Protein AF-A0A1I5IUY7-F1 (afdb_monomer)

Secondary structure (DSSP, 8-state):
-EEEEE---GGGGSTT-EEEETTEEEEEE-PPTTS---EEE---HHHHHHHTT-S--EE--STTTTTEEEEEETTEEEEEEGGGTTSTT---EEE---TT--EEEEEEEEEEE--GGGTPPPTT-SSPPHHHHHHHHHHHT-EEEE--HHHHHH-SS-EEEEEEES-HHHHHHHGGGTT--EEEEEETTEEEEEE-

pLDDT: mean 93.85, std 7.01, range [66.62, 98.69]

Radius of gyration: 21.54 Å; Cα contacts (8 Å, |Δi|>4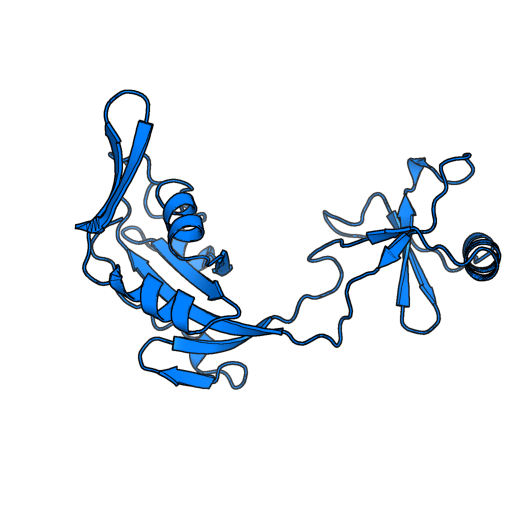): 376; chains: 1; bounding box: 48×35×59 Å

Foldseek 3Di:
DAQKAFDPDPCCPDPQWDCPDVQKIKGWDQDDPPNDFDWDFDPPPVVFVVVLPDPQFDQDDDPRGNQWTWDQDPNWIWIFGNVCNPHPRRTIITGPDDSPDTQMKMKGKMKRFDDVVQVWDAQLQLATDVWPVVVLCVVLVKDWPDQNSVVRNPDRGMGMTMIMDSDVVSVVVSCVLNNWDWGWDDDPPDIDIDTD

Nearest PDB structures (foldseek):
  4e4t-assembly1_B  TM=3.571E-01  e=6.472E+00  Burkholderia ambifaria MC40-6
  4e4t-assembly1_A  TM=3.503E-01  e=7.273E+00  Burkholderia ambifaria MC40-6
  5z5e-assembly1_B  TM=2.783E-01  e=3.830E+00  Nanoarchaeum equitans Kin4-M
  3nm3-assembly1_A  TM=3.179E-01  e=7.273E+00  Nakaseomyces glabratus

Sequence (196 aa):
MKNIRFYEAEKYNSDDYEKVEDMIYKTTDKKSYGESLSLKGCSDTELVSKLLKSEDWAQGSGEFLEDYMILTYDGKRYYREIENIGTDDDIVWEDQHDPEEQNIIYVTSIVFEPEPELEENKPSDAYVSQYPLEDILDKFFVYCNDMYEKENESDKNHSYVEFASEKIEEIRNLLSIIGKHVYNKLEGDYVYLKIE

Structure (mmCIF, N/CA/C/O backbone):
data_AF-A0A1I5IUY7-F1
#
_entry.id   AF-A0A1I5IUY7-F1
#
loop_
_atom_site.group_PDB
_atom_site.id
_atom_site.type_symbol
_atom_site.label_atom_id
_atom_site.label_alt_id
_atom_site.label_comp_id
_atom_site.label_asym_id
_atom_site.label_entity_id
_atom_site.label_seq_id
_atom_site.pdbx_PDB_ins_code
_atom_site.Cartn_x
_atom_site.Cartn_y
_atom_site.Cartn_z
_atom_site.occupancy
_atom_site.B_iso_or_equiv
_atom_site.auth_seq_id
_atom_site.auth_comp_id
_atom_site.auth_asym_id
_atom_site.auth_atom_id
_atom_site.pdbx_PDB_model_num
ATOM 1 N N . MET A 1 1 ? -7.741 8.743 15.893 1.00 95.94 1 MET A N 1
ATOM 2 C CA . MET A 1 1 ? -8.520 7.691 15.222 1.00 95.94 1 MET A CA 1
ATOM 3 C C . MET A 1 1 ? -9.356 7.007 16.279 1.00 95.94 1 MET A C 1
ATOM 5 O O . MET A 1 1 ? -8.824 6.257 17.099 1.00 95.94 1 MET A O 1
ATOM 9 N N . LYS A 1 2 ? -10.666 7.241 16.289 1.00 97.50 2 LYS A N 1
ATOM 10 C CA . LYS A 1 2 ? -11.580 6.619 17.260 1.00 97.50 2 LYS A CA 1
ATOM 11 C C . LYS A 1 2 ? -12.664 5.805 16.575 1.00 97.50 2 LYS A C 1
ATOM 13 O O . LYS A 1 2 ? -12.836 5.865 15.360 1.00 97.50 2 LYS A O 1
ATOM 18 N N . ASN A 1 3 ? -13.415 5.055 17.382 1.00 97.88 3 ASN A N 1
ATOM 19 C CA . ASN A 1 3 ? -14.513 4.211 16.913 1.00 97.88 3 ASN A CA 1
ATOM 20 C C . ASN A 1 3 ? -14.078 3.290 15.765 1.00 97.88 3 ASN A C 1
ATOM 22 O O . ASN A 1 3 ? -14.840 3.105 14.818 1.00 97.88 3 ASN A O 1
ATOM 26 N N . ILE A 1 4 ? -12.859 2.742 15.862 1.00 98.50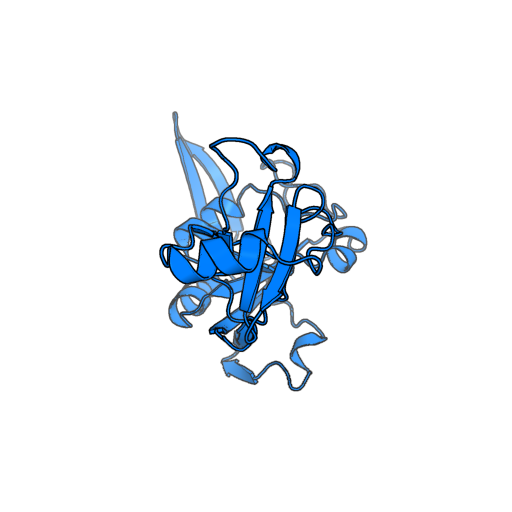 4 ILE A N 1
ATOM 27 C CA . ILE A 1 4 ? -12.245 1.904 14.832 1.00 98.50 4 ILE A CA 1
ATOM 28 C C . ILE A 1 4 ? -13.031 0.600 14.705 1.00 98.50 4 ILE A C 1
ATOM 30 O O . ILE A 1 4 ? -13.258 -0.103 15.696 1.00 98.50 4 ILE A O 1
ATOM 34 N N . ARG A 1 5 ? -13.444 0.267 13.484 1.00 98.44 5 ARG A N 1
ATOM 35 C CA . ARG A 1 5 ? -14.249 -0.920 13.167 1.00 98.44 5 ARG A CA 1
ATOM 36 C C . ARG A 1 5 ? -13.718 -1.561 11.901 1.00 98.44 5 ARG A C 1
ATOM 38 O O . ARG A 1 5 ? -13.079 -0.903 11.088 1.00 98.44 5 ARG A O 1
ATOM 45 N N . PHE A 1 6 ? -14.039 -2.832 11.721 1.00 98.19 6 PHE A N 1
ATOM 46 C CA . PHE A 1 6 ? -13.819 -3.494 10.447 1.00 98.19 6 PHE A CA 1
ATOM 47 C C . PHE A 1 6 ? -14.684 -2.859 9.351 1.00 98.19 6 PHE A C 1
ATOM 49 O O . PHE A 1 6 ? -15.862 -2.563 9.574 1.00 98.19 6 PHE A O 1
ATOM 56 N N . TYR A 1 7 ? -14.088 -2.671 8.179 1.00 98.25 7 TYR A N 1
ATOM 57 C CA . TYR A 1 7 ? -14.758 -2.255 6.959 1.00 98.25 7 TYR A CA 1
ATOM 58 C C . TYR A 1 7 ? -14.769 -3.427 5.975 1.00 98.25 7 TYR A C 1
ATOM 60 O O . TYR A 1 7 ? -13.731 -3.850 5.473 1.00 98.25 7 TYR A O 1
ATOM 68 N N . GLU A 1 8 ? -15.953 -3.972 5.706 1.00 97.06 8 GLU A N 1
ATOM 69 C CA . GLU A 1 8 ? -16.123 -5.026 4.706 1.00 97.06 8 GLU A CA 1
ATOM 70 C C . GLU A 1 8 ? -16.241 -4.392 3.316 1.00 97.06 8 GLU A C 1
ATOM 72 O O . GLU A 1 8 ? -17.337 -4.063 2.862 1.00 97.06 8 GLU A O 1
ATOM 77 N N . ALA A 1 9 ? -15.098 -4.161 2.669 1.00 97.19 9 ALA A N 1
ATOM 78 C CA . ALA A 1 9 ? -15.050 -3.565 1.340 1.00 97.19 9 ALA A CA 1
ATOM 79 C C . ALA A 1 9 ? -15.709 -4.477 0.292 1.00 97.19 9 ALA A C 1
ATOM 81 O O . ALA A 1 9 ? -15.512 -5.694 0.301 1.00 97.19 9 ALA A O 1
ATOM 82 N N . GLU A 1 10 ? -16.445 -3.897 -0.664 1.00 96.94 10 GLU A N 1
ATOM 83 C CA . GLU A 1 10 ? -17.154 -4.676 -1.693 1.00 96.94 10 GLU A CA 1
ATOM 84 C C . GLU A 1 10 ? -16.207 -5.562 -2.517 1.00 96.94 10 GLU A C 1
ATOM 86 O O . GLU A 1 10 ? -16.593 -6.670 -2.902 1.00 96.94 10 GLU A O 1
ATOM 91 N N . LYS A 1 11 ? -14.960 -5.108 -2.725 1.00 95.44 11 LYS A N 1
ATOM 92 C CA . LYS A 1 11 ? -13.919 -5.832 -3.472 1.00 95.44 11 LYS A CA 1
ATOM 93 C C . LYS A 1 11 ? -13.589 -7.204 -2.887 1.00 95.44 11 LYS A C 1
ATOM 95 O O . LYS A 1 11 ? -13.227 -8.098 -3.639 1.00 95.44 11 LYS A O 1
ATOM 100 N N . TYR A 1 12 ? -13.806 -7.414 -1.588 1.00 97.06 12 TYR A N 1
ATOM 101 C CA . TYR A 1 12 ? -13.600 -8.713 -0.945 1.00 97.06 12 TYR A CA 1
ATOM 102 C C . TYR A 1 12 ? -14.577 -9.802 -1.402 1.00 97.06 12 TYR A C 1
ATOM 104 O O . TYR A 1 12 ? -14.359 -10.973 -1.106 1.00 97.06 12 TYR A O 1
ATOM 112 N N . ASN A 1 13 ? -15.633 -9.443 -2.139 1.00 96.06 13 ASN A N 1
ATOM 113 C CA . ASN A 1 13 ? -16.551 -10.406 -2.749 1.00 96.06 13 ASN A CA 1
ATOM 114 C C . ASN A 1 13 ? -16.092 -10.901 -4.134 1.00 96.06 13 ASN A C 1
ATOM 116 O O . ASN A 1 13 ? -16.815 -11.683 -4.753 1.00 96.06 13 ASN A O 1
ATOM 120 N N . SER A 1 14 ? -14.959 -10.421 -4.659 1.00 96.00 14 SER A N 1
ATOM 121 C CA . SER A 1 14 ? -14.414 -10.895 -5.934 1.00 96.00 14 SER A CA 1
ATOM 122 C C . SER A 1 14 ? -13.596 -12.179 -5.766 1.00 96.00 14 SER A C 1
ATOM 124 O O . SER A 1 14 ? -13.152 -12.518 -4.671 1.00 96.00 14 SER A O 1
ATOM 126 N N . ASP A 1 15 ? -13.340 -12.868 -6.879 1.00 95.44 15 ASP A N 1
ATOM 127 C CA . ASP A 1 15 ? -12.494 -14.069 -6.907 1.00 95.44 15 ASP A CA 1
ATOM 128 C C . ASP A 1 15 ? -11.000 -13.771 -6.633 1.00 95.44 15 ASP A C 1
ATOM 130 O O . ASP A 1 15 ? -10.209 -14.700 -6.478 1.00 95.44 15 ASP A O 1
ATOM 134 N N . ASP A 1 16 ? -10.598 -12.493 -6.566 1.00 94.50 16 ASP A N 1
ATOM 135 C CA . ASP A 1 16 ? -9.222 -12.087 -6.240 1.00 94.50 16 ASP A CA 1
ATOM 136 C C . ASP A 1 16 ? -8.920 -12.156 -4.730 1.00 94.50 16 ASP A C 1
ATOM 138 O O . ASP A 1 16 ? -7.755 -12.053 -4.333 1.00 94.50 16 ASP A O 1
ATOM 142 N N . TYR A 1 17 ? -9.939 -12.332 -3.881 1.00 97.00 17 TYR A N 1
ATOM 143 C CA . TYR A 1 17 ? -9.799 -12.359 -2.426 1.00 97.00 17 TYR A CA 1
ATOM 144 C C . TYR A 1 17 ? -10.338 -13.663 -1.829 1.00 97.00 17 TYR A C 1
ATOM 146 O O . TYR A 1 17 ? -11.464 -14.087 -2.072 1.00 97.00 17 TYR A O 1
ATOM 154 N N . GLU A 1 18 ? -9.540 -14.287 -0.967 1.00 97.81 18 GLU A N 1
ATOM 155 C CA . GLU A 1 18 ? -9.914 -15.470 -0.194 1.00 97.81 18 GLU A CA 1
ATOM 156 C C . GLU A 1 18 ? -10.060 -15.075 1.280 1.00 97.81 18 GLU A C 1
ATOM 158 O O . GLU A 1 18 ? -9.078 -14.698 1.920 1.00 97.81 18 GLU A O 1
ATOM 163 N N . LYS A 1 19 ? -11.264 -15.170 1.859 1.00 98.06 19 LYS A N 1
ATOM 164 C CA . LYS A 1 19 ? -11.438 -14.967 3.308 1.00 98.06 19 LYS A CA 1
ATOM 165 C C . LYS A 1 19 ? -10.781 -16.121 4.066 1.00 98.06 19 LYS A C 1
ATOM 167 O O . LYS A 1 19 ? -11.277 -17.246 4.027 1.00 98.06 19 LYS A O 1
ATOM 172 N N . VAL A 1 20 ? -9.690 -15.838 4.774 1.00 97.75 20 VAL A N 1
ATOM 173 C CA . VAL A 1 20 ? -8.929 -16.850 5.529 1.00 97.75 20 VAL A CA 1
ATOM 174 C C . VAL A 1 20 ? -9.313 -16.879 7.005 1.00 97.75 20 VAL A C 1
ATOM 176 O O . VAL A 1 20 ? -9.363 -17.950 7.605 1.00 97.75 20 VAL A O 1
ATOM 179 N N . GLU A 1 21 ? -9.640 -15.721 7.580 1.00 97.38 21 GLU A N 1
ATOM 180 C CA . GLU A 1 21 ? -10.135 -15.575 8.951 1.00 97.38 21 GLU A CA 1
ATOM 181 C C . GLU A 1 21 ? -11.212 -14.495 9.007 1.00 97.38 21 GLU A C 1
ATOM 183 O O . GLU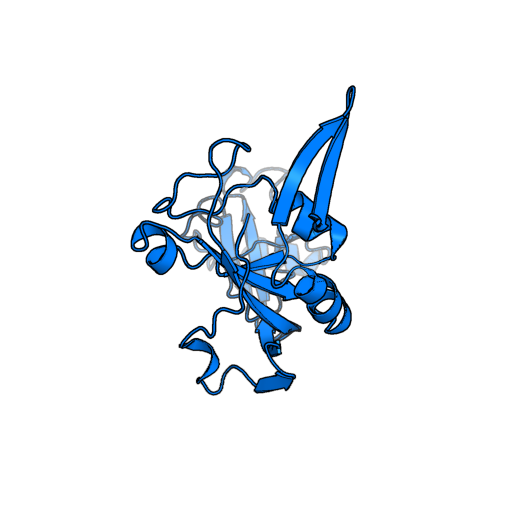 A 1 21 ? -11.509 -13.829 8.011 1.00 97.38 21 GLU A O 1
ATOM 188 N N . ASP A 1 22 ? -11.838 -14.317 10.171 1.00 95.56 22 ASP A N 1
ATOM 189 C CA . ASP A 1 22 ? -12.726 -13.175 10.318 1.00 95.56 22 ASP A CA 1
ATOM 190 C C . ASP A 1 22 ? -11.936 -11.876 10.127 1.00 95.56 22 ASP A C 1
ATOM 192 O O . ASP A 1 22 ? -10.860 -11.719 10.696 1.00 95.56 22 ASP A O 1
ATOM 196 N N . MET A 1 23 ? -12.461 -10.976 9.290 1.00 96.69 23 MET A N 1
ATOM 197 C CA . MET A 1 23 ? -11.845 -9.690 8.933 1.00 96.69 23 MET A CA 1
ATOM 198 C C . MET A 1 23 ? -10.513 -9.758 8.161 1.00 96.69 23 MET A C 1
ATOM 200 O O . MET A 1 23 ? -9.981 -8.704 7.818 1.00 96.69 23 MET A O 1
ATOM 204 N N . ILE A 1 24 ? -9.983 -10.947 7.851 1.00 98.50 24 ILE A N 1
ATOM 205 C CA . ILE A 1 24 ? -8.707 -11.108 7.138 1.00 98.50 24 ILE A CA 1
ATOM 206 C C . ILE A 1 24 ? -8.926 -11.836 5.817 1.00 98.50 24 ILE A C 1
ATOM 208 O O . ILE A 1 24 ? -9.451 -12.955 5.773 1.00 98.50 24 ILE A O 1
ATOM 212 N N . TYR A 1 25 ? -8.438 -11.219 4.749 1.00 98.56 25 TYR A N 1
ATOM 213 C CA . TYR A 1 25 ? -8.475 -11.763 3.400 1.00 98.56 25 TYR A CA 1
ATOM 214 C C . TYR A 1 25 ? -7.058 -11.994 2.908 1.00 98.56 25 TYR A C 1
ATOM 216 O O . TYR A 1 25 ? -6.128 -11.288 3.281 1.00 98.56 25 TYR A O 1
ATOM 224 N N . LYS A 1 26 ? -6.890 -12.998 2.065 1.00 97.81 26 LYS A N 1
ATOM 225 C CA . LYS A 1 26 ? -5.658 -13.286 1.352 1.00 97.81 26 LYS A CA 1
ATOM 226 C C . LYS A 1 26 ? -5.851 -12.895 -0.104 1.00 97.81 26 LYS A C 1
ATOM 228 O O . LYS A 1 26 ? -6.882 -13.214 -0.692 1.00 97.81 26 LYS A O 1
ATOM 233 N N . THR A 1 27 ? -4.863 -12.229 -0.679 1.00 96.06 27 THR A N 1
ATOM 234 C CA . THR A 1 27 ? -4.842 -11.869 -2.098 1.00 96.06 27 THR A CA 1
ATOM 235 C C . THR A 1 27 ? -3.408 -11.901 -2.627 1.00 96.06 27 THR A C 1
ATOM 237 O O . THR A 1 27 ? -2.475 -12.281 -1.914 1.00 96.06 27 THR A O 1
ATOM 240 N N . THR A 1 28 ? -3.234 -11.556 -3.894 1.00 91.81 28 THR A N 1
ATOM 241 C CA . THR A 1 28 ? -1.930 -11.407 -4.539 1.00 91.81 28 THR A CA 1
ATOM 242 C C . THR A 1 28 ? -1.673 -9.938 -4.819 1.00 91.81 28 THR A C 1
ATOM 244 O O . THR A 1 28 ? -2.483 -9.305 -5.497 1.00 91.81 28 THR A O 1
ATOM 247 N N . ASP A 1 29 ? -0.537 -9.429 -4.356 1.00 83.06 29 ASP A N 1
ATOM 248 C CA . ASP A 1 29 ? -0.028 -8.122 -4.752 1.00 83.06 29 ASP A CA 1
ATOM 249 C C . ASP A 1 29 ? 0.447 -8.208 -6.210 1.00 83.06 29 ASP A C 1
ATOM 251 O O . ASP A 1 29 ? 1.495 -8.786 -6.509 1.00 83.06 29 ASP A O 1
ATOM 255 N N . LYS A 1 30 ? -0.391 -7.728 -7.133 1.00 74.38 30 LYS A N 1
ATOM 256 C CA . LYS A 1 30 ? -0.106 -7.693 -8.570 1.00 74.38 30 LYS A CA 1
ATOM 257 C C . LYS A 1 30 ? 0.436 -6.309 -8.907 1.00 74.38 30 LYS A C 1
ATOM 259 O O . LYS A 1 30 ? -0.326 -5.442 -9.323 1.00 74.38 30 LYS A O 1
ATOM 264 N N . LYS A 1 31 ? 1.741 -6.101 -8.749 1.00 68.00 31 LYS A N 1
ATOM 265 C CA . LYS A 1 31 ? 2.366 -4.847 -9.186 1.00 68.00 31 LYS A CA 1
ATOM 266 C C . LYS A 1 31 ? 2.425 -4.828 -10.708 1.00 68.00 31 LYS A C 1
ATOM 268 O O . LYS A 1 31 ? 3.015 -5.716 -11.329 1.00 68.00 31 LYS A O 1
ATOM 273 N N . SER A 1 32 ? 1.806 -3.833 -11.328 1.00 68.44 32 SER A N 1
ATOM 274 C CA . SER A 1 32 ? 1.936 -3.623 -12.767 1.00 68.44 32 SER A CA 1
ATOM 275 C C . SER A 1 32 ? 3.185 -2.802 -13.066 1.00 68.44 32 SER A C 1
ATOM 277 O O . SER A 1 32 ? 3.645 -1.993 -12.257 1.00 68.44 32 SER A O 1
ATOM 279 N N . TYR A 1 33 ? 3.747 -2.975 -14.262 1.00 70.38 33 TYR A N 1
ATOM 280 C CA . TYR A 1 33 ? 4.834 -2.103 -14.690 1.00 70.38 33 TYR A CA 1
ATOM 281 C C . TYR A 1 33 ? 4.411 -0.631 -14.670 1.00 70.38 33 TYR A C 1
ATOM 283 O O . TYR A 1 33 ? 3.364 -0.280 -15.213 1.00 70.38 33 TYR A O 1
ATOM 291 N N . GLY A 1 34 ? 5.286 0.224 -14.142 1.00 66.62 34 GLY A N 1
ATOM 292 C CA . GLY A 1 34 ? 5.050 1.665 -14.058 1.00 66.62 34 GLY A CA 1
ATOM 293 C C . GLY A 1 34 ? 4.325 2.114 -12.789 1.00 66.62 34 GLY A C 1
ATOM 294 O O . GLY A 1 34 ? 4.223 3.315 -12.578 1.00 66.62 34 GLY A O 1
ATOM 295 N N . GLU A 1 35 ? 3.882 1.188 -11.933 1.00 69.88 35 GLU A N 1
ATOM 296 C CA . GLU A 1 35 ? 3.390 1.505 -10.579 1.00 69.88 35 GLU A CA 1
ATOM 297 C C . GLU A 1 35 ? 4.531 1.566 -9.552 1.00 69.88 35 GLU A C 1
ATOM 299 O O . GLU A 1 35 ? 4.403 2.168 -8.491 1.00 69.88 35 GLU A O 1
ATOM 304 N N . SER A 1 36 ? 5.675 0.964 -9.878 1.00 73.31 36 SE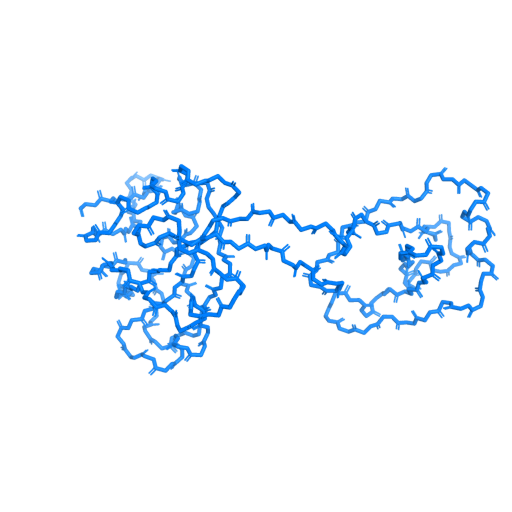R A N 1
ATOM 305 C CA . SER A 1 36 ? 6.929 1.115 -9.146 1.00 73.31 36 SER A CA 1
ATOM 306 C C . SER A 1 36 ? 8.110 0.935 -10.099 1.00 73.31 36 SER A C 1
ATOM 308 O O . SER A 1 36 ? 7.975 0.303 -11.150 1.00 73.31 36 SER A O 1
ATOM 310 N N . LEU A 1 37 ? 9.261 1.511 -9.745 1.00 82.56 37 LEU A N 1
ATOM 311 C CA . LEU A 1 37 ? 10.485 1.427 -10.534 1.00 82.56 37 LEU A CA 1
ATOM 312 C C . LEU A 1 37 ? 11.612 0.890 -9.644 1.00 82.56 37 LEU A C 1
ATOM 314 O O . LEU A 1 37 ? 12.139 1.600 -8.789 1.00 82.56 37 LEU A O 1
ATOM 318 N N . SER A 1 38 ? 11.957 -0.387 -9.818 1.00 86.75 38 SER A N 1
ATOM 319 C CA . SER A 1 38 ? 13.074 -1.032 -9.124 1.00 86.75 38 SER A CA 1
ATOM 320 C C . SER A 1 38 ? 14.124 -1.417 -10.153 1.00 86.75 38 SER A C 1
ATOM 322 O O . SER A 1 38 ? 13.911 -2.315 -10.962 1.00 86.75 38 SER A O 1
ATOM 324 N N . LEU A 1 39 ? 15.241 -0.692 -10.164 1.00 91.94 39 LEU A N 1
ATOM 325 C CA . LEU A 1 39 ? 16.249 -0.798 -11.213 1.00 91.94 39 LEU A CA 1
ATOM 326 C C . LEU A 1 39 ? 17.575 -1.294 -10.667 1.00 91.94 39 LEU A C 1
ATOM 328 O O . LEU A 1 39 ? 18.051 -0.859 -9.617 1.00 91.94 39 LEU A O 1
ATOM 332 N N . LYS A 1 40 ? 18.229 -2.142 -11.454 1.00 94.56 40 LYS A N 1
ATOM 333 C CA . LYS A 1 40 ? 19.610 -2.551 -11.218 1.00 94.56 40 LYS A CA 1
ATOM 334 C C . LYS A 1 40 ? 20.427 -2.366 -12.484 1.00 94.56 40 LYS A C 1
ATOM 336 O O . LYS A 1 40 ? 20.005 -2.768 -13.560 1.00 94.56 40 LYS A O 1
ATOM 341 N N . GLY A 1 41 ? 21.621 -1.792 -12.359 1.00 95.75 41 GLY A N 1
ATOM 342 C CA . GLY A 1 41 ? 22.521 -1.636 -13.502 1.00 95.75 41 GLY A CA 1
ATOM 343 C C . GLY A 1 41 ? 22.816 -2.990 -14.152 1.00 95.75 41 GLY A C 1
ATOM 344 O O . GLY A 1 41 ? 23.201 -3.947 -13.466 1.00 95.75 41 GLY A O 1
ATOM 345 N N . CYS A 1 42 ? 22.626 -3.082 -15.469 1.00 95.62 42 CYS A N 1
ATOM 346 C CA . CYS A 1 42 ? 22.886 -4.306 -16.212 1.00 95.62 42 CYS A CA 1
ATOM 347 C C . CYS A 1 42 ? 24.396 -4.580 -16.227 1.00 95.62 42 CYS A C 1
ATOM 349 O O . CYS A 1 42 ? 25.189 -3.797 -16.744 1.00 95.62 42 CYS A O 1
ATOM 351 N N . SER A 1 43 ? 24.802 -5.698 -15.623 1.00 94.31 43 SER A N 1
ATOM 352 C CA . SER A 1 43 ? 26.225 -6.045 -15.461 1.00 94.31 43 SER A CA 1
ATOM 353 C C . SER A 1 43 ? 26.811 -6.860 -16.621 1.00 94.31 43 SER A C 1
ATOM 355 O O . SER A 1 43 ? 28.028 -7.031 -16.696 1.00 94.31 43 SER A O 1
ATOM 357 N N . ASP A 1 44 ? 25.965 -7.350 -17.532 1.00 96.62 44 ASP A N 1
ATOM 358 C CA . ASP A 1 44 ? 26.382 -8.078 -18.732 1.00 96.62 44 ASP A CA 1
ATOM 359 C C . ASP A 1 44 ? 26.802 -7.088 -19.829 1.00 96.62 44 ASP A C 1
ATOM 361 O O . ASP A 1 44 ? 25.977 -6.471 -20.502 1.00 96.62 44 ASP A O 1
ATOM 365 N N . THR A 1 45 ? 28.11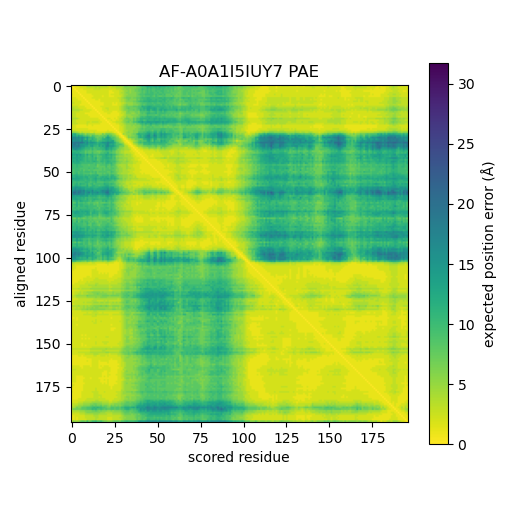1 -6.930 -20.014 1.00 95.81 45 THR A N 1
ATOM 366 C CA . THR A 1 45 ? 28.680 -5.942 -20.939 1.00 95.81 45 THR A CA 1
ATOM 367 C C . THR A 1 45 ? 28.394 -6.241 -22.413 1.00 95.81 45 THR A C 1
ATOM 369 O O . THR A 1 45 ? 28.307 -5.305 -23.218 1.00 95.81 45 THR A O 1
ATOM 372 N N . GLU A 1 46 ? 28.222 -7.513 -22.788 1.00 97.38 46 GLU A N 1
ATOM 373 C CA . GLU A 1 46 ? 27.863 -7.903 -24.155 1.00 97.38 46 GLU A CA 1
ATOM 374 C C . GLU A 1 46 ? 26.407 -7.545 -24.443 1.00 97.38 46 GLU A C 1
ATOM 376 O O . GLU A 1 46 ? 26.105 -6.950 -25.486 1.00 97.38 46 GLU A O 1
ATOM 381 N N . LEU A 1 47 ? 25.516 -7.837 -23.493 1.00 97.31 47 LEU A N 1
ATOM 382 C CA . LEU A 1 47 ? 24.111 -7.461 -23.575 1.00 97.31 47 LEU A CA 1
ATOM 383 C C . LEU A 1 47 ? 23.946 -5.940 -23.610 1.00 97.31 47 LEU A C 1
ATOM 385 O O . LEU A 1 47 ? 23.287 -5.434 -24.514 1.00 97.31 47 LEU A O 1
ATOM 389 N N . VAL A 1 48 ? 24.601 -5.197 -22.715 1.00 97.06 48 VAL A N 1
ATOM 390 C CA . VAL A 1 48 ? 24.573 -3.721 -22.708 1.00 97.06 48 VAL A CA 1
ATOM 391 C C . VAL A 1 48 ? 24.988 -3.163 -24.070 1.00 97.06 48 VAL A C 1
ATOM 393 O O . VAL A 1 48 ? 24.260 -2.373 -24.672 1.00 97.06 48 VAL A O 1
ATOM 396 N N . SER A 1 49 ? 26.110 -3.642 -24.617 1.00 95.94 49 SER A N 1
ATOM 397 C CA . SER A 1 49 ? 26.609 -3.215 -25.932 1.00 95.94 49 SER A CA 1
ATOM 398 C C . SER A 1 49 ? 25.628 -3.499 -27.074 1.00 95.94 49 SER A C 1
ATOM 400 O O . SER A 1 49 ? 25.646 -2.800 -28.092 1.00 95.94 49 SER A O 1
ATOM 402 N N . LYS A 1 50 ? 24.802 -4.542 -26.939 1.00 97.25 50 LYS A N 1
ATOM 403 C CA . LYS A 1 50 ? 23.737 -4.881 -27.886 1.00 97.25 50 LYS A CA 1
ATOM 404 C C . LYS A 1 50 ? 22.527 -3.964 -27.714 1.00 97.25 50 LYS A C 1
ATOM 406 O O . LYS A 1 50 ? 22.054 -3.420 -28.708 1.00 97.25 50 LYS A O 1
ATOM 411 N N . LEU A 1 51 ? 22.046 -3.780 -26.485 1.00 97.44 51 LEU A N 1
ATOM 412 C CA . LEU A 1 51 ? 20.852 -2.986 -26.186 1.00 97.44 51 LEU A CA 1
ATOM 413 C C . LEU A 1 51 ? 21.058 -1.505 -26.527 1.00 97.44 51 LEU A C 1
ATOM 415 O O . LEU A 1 51 ? 20.176 -0.901 -27.129 1.00 97.44 51 LEU A O 1
ATOM 419 N N . LEU A 1 52 ? 22.240 -0.938 -26.256 1.00 95.94 52 LEU A N 1
ATOM 420 C CA . LEU A 1 52 ? 22.574 0.452 -26.610 1.00 95.94 52 LEU A CA 1
ATOM 421 C C . LEU A 1 52 ? 22.486 0.745 -28.119 1.00 95.94 52 LEU A C 1
ATOM 423 O O . LEU A 1 52 ? 22.287 1.890 -28.509 1.00 95.94 52 LEU A O 1
ATOM 427 N N . LYS A 1 53 ? 22.626 -0.277 -28.973 1.00 95.44 53 LYS A N 1
ATOM 428 C CA . LYS A 1 53 ? 22.520 -0.159 -30.439 1.00 95.44 53 LYS A CA 1
ATOM 429 C C . LYS A 1 53 ? 21.112 -0.427 -30.969 1.00 95.44 53 LYS A C 1
ATOM 431 O O . LYS A 1 53 ? 20.918 -0.383 -32.180 1.00 95.44 53 LYS A O 1
ATOM 436 N N . SER A 1 54 ? 20.167 -0.775 -30.097 1.00 96.38 54 SER A N 1
ATOM 437 C CA . SER A 1 54 ? 18.780 -0.999 -30.494 1.00 96.38 54 SER A CA 1
ATOM 438 C C . SER A 1 54 ? 18.150 0.305 -30.980 1.00 96.38 54 SER A C 1
ATOM 440 O O . SER A 1 54 ? 18.374 1.358 -30.389 1.00 96.38 54 SER A O 1
ATOM 442 N N . GLU A 1 55 ? 17.337 0.233 -32.030 1.00 95.50 55 GLU A N 1
ATOM 443 C CA . GLU A 1 55 ? 16.490 1.349 -32.474 1.00 95.50 55 GLU A CA 1
ATOM 444 C C . GLU A 1 55 ? 15.088 1.286 -31.837 1.00 95.50 55 GLU A C 1
ATOM 446 O O . GLU A 1 55 ? 14.314 2.227 -31.964 1.00 95.50 55 GLU A O 1
ATOM 451 N N . ASP A 1 56 ? 14.781 0.206 -31.106 1.00 97.00 56 ASP A N 1
ATOM 452 C CA . ASP A 1 56 ? 13.457 -0.069 -30.525 1.00 97.00 56 ASP A CA 1
ATOM 453 C C . ASP A 1 56 ? 13.214 0.636 -29.176 1.00 97.00 56 ASP A C 1
ATOM 455 O O . ASP A 1 56 ? 12.193 0.406 -28.528 1.00 97.00 56 ASP A O 1
ATOM 459 N N . TRP A 1 57 ? 14.149 1.473 -28.717 1.00 97.81 57 TRP A N 1
ATOM 460 C CA . TRP A 1 57 ? 13.945 2.281 -27.515 1.00 97.81 57 TRP A CA 1
ATOM 461 C C . TRP A 1 57 ? 12.793 3.264 -27.737 1.00 97.81 57 TRP A C 1
ATOM 463 O O . TRP A 1 57 ? 12.820 4.067 -28.670 1.00 97.81 57 TRP A O 1
ATOM 473 N N . ALA A 1 58 ? 11.813 3.251 -26.839 1.00 97.19 58 ALA A N 1
ATOM 474 C CA . ALA A 1 58 ? 10.683 4.172 -26.860 1.00 97.19 58 ALA A CA 1
ATOM 475 C C . ALA A 1 58 ? 10.644 4.995 -25.573 1.00 97.19 58 ALA A C 1
ATOM 477 O O . ALA A 1 58 ? 10.920 4.471 -24.499 1.00 97.19 58 ALA A O 1
ATOM 478 N N . GLN A 1 59 ? 10.289 6.275 -25.669 1.00 96.31 59 GLN A N 1
ATOM 479 C CA . GLN A 1 59 ? 10.104 7.105 -24.482 1.00 96.31 59 GLN A CA 1
ATOM 480 C C . GLN A 1 59 ? 8.952 6.557 -23.628 1.00 96.31 59 GLN A C 1
ATOM 482 O O . GLN A 1 59 ? 7.886 6.219 -24.154 1.00 96.31 59 GLN A O 1
ATOM 487 N N . GLY A 1 60 ? 9.183 6.459 -22.321 1.00 91.94 60 GLY A N 1
ATOM 488 C CA . GLY A 1 60 ? 8.176 6.074 -21.347 1.00 91.94 60 GLY A CA 1
ATOM 489 C C . GLY A 1 60 ? 7.081 7.127 -21.188 1.00 91.94 60 GLY A C 1
ATOM 490 O O . GLY A 1 60 ? 7.230 8.293 -21.546 1.00 91.94 60 GLY A O 1
ATOM 491 N N . SER A 1 61 ? 5.942 6.699 -20.654 1.00 88.50 61 SER A N 1
ATOM 492 C CA . SER A 1 61 ? 4.806 7.575 -20.362 1.00 88.50 61 SER A CA 1
ATOM 493 C C . SER A 1 61 ? 4.270 7.287 -18.969 1.00 88.50 61 SER A C 1
ATOM 495 O O . SER A 1 61 ? 4.192 6.118 -18.589 1.00 88.50 61 SER A O 1
ATOM 497 N N . GLY A 1 62 ? 3.831 8.327 -18.263 1.00 83.06 62 GLY A N 1
ATOM 498 C CA . GLY A 1 62 ? 3.357 8.239 -16.882 1.00 83.06 62 GLY A CA 1
ATOM 499 C C . GLY A 1 62 ? 4.331 8.902 -15.911 1.00 83.06 62 GLY A C 1
ATOM 500 O O . GLY A 1 62 ? 5.485 9.141 -16.259 1.00 83.06 62 GLY A O 1
ATOM 501 N N . GLU A 1 63 ? 3.845 9.184 -14.705 1.00 75.88 63 GLU A N 1
ATOM 502 C CA . GLU A 1 63 ? 4.527 10.005 -13.692 1.00 75.88 63 GLU A CA 1
ATOM 503 C C . GLU A 1 63 ? 5.945 9.516 -13.348 1.00 75.88 63 GLU A C 1
ATOM 505 O O . GLU A 1 63 ? 6.827 10.326 -13.102 1.00 75.88 63 GLU A O 1
ATOM 510 N N . PHE A 1 64 ? 6.200 8.204 -13.410 1.00 79.50 64 PHE A N 1
ATOM 511 C CA . PHE A 1 64 ? 7.506 7.617 -13.073 1.00 79.50 64 PHE A CA 1
ATOM 512 C C . PHE A 1 64 ? 8.415 7.318 -14.271 1.00 79.50 64 PHE A C 1
ATOM 514 O O . PHE A 1 64 ? 9.550 6.886 -14.083 1.00 79.50 64 PHE A O 1
ATOM 521 N N . LEU A 1 65 ? 7.919 7.465 -15.503 1.00 90.25 65 LEU A N 1
ATOM 522 C CA . LEU A 1 65 ? 8.577 6.919 -16.696 1.00 90.25 65 LEU A CA 1
ATOM 523 C C . LEU A 1 65 ? 8.918 7.972 -17.754 1.00 90.25 65 LEU A C 1
ATOM 525 O O . LEU A 1 65 ? 9.559 7.632 -18.747 1.00 90.25 65 LEU A O 1
ATOM 529 N N . GLU A 1 66 ? 8.497 9.225 -17.574 1.00 92.62 66 GLU A N 1
ATOM 530 C CA . GLU A 1 66 ? 8.668 10.282 -18.580 1.00 92.62 66 GLU A CA 1
ATOM 531 C C . GLU A 1 66 ? 10.132 10.631 -18.880 1.00 92.62 66 GLU A C 1
ATOM 533 O O . GLU A 1 66 ? 10.449 10.975 -20.024 1.00 92.62 66 GLU A O 1
ATOM 538 N N . ASP A 1 67 ? 11.012 10.443 -17.894 1.00 94.06 67 ASP A N 1
ATOM 539 C CA . ASP A 1 67 ? 12.455 10.689 -17.983 1.00 94.06 67 ASP A CA 1
ATOM 540 C C . ASP A 1 67 ? 13.254 9.491 -18.523 1.00 94.06 67 ASP A C 1
ATOM 542 O O . ASP A 1 67 ? 14.482 9.550 -18.623 1.00 94.06 67 ASP A O 1
ATOM 546 N N . TYR A 1 68 ? 12.583 8.399 -18.908 1.00 9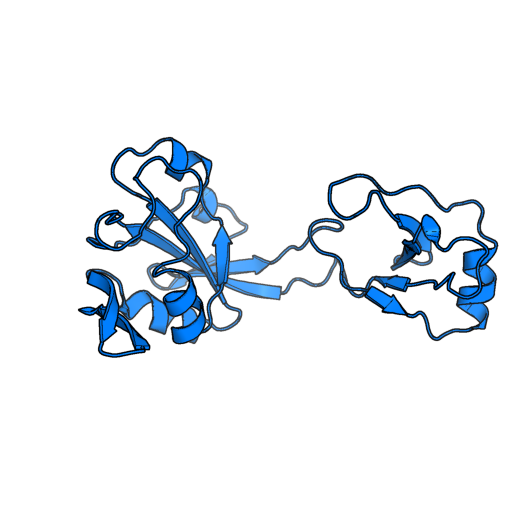5.56 68 TYR A N 1
ATOM 547 C CA . TYR A 1 68 ? 13.236 7.163 -19.331 1.00 95.56 68 TYR A CA 1
ATOM 548 C C . TYR A 1 68 ? 12.914 6.778 -20.778 1.00 95.56 68 TYR A C 1
ATOM 550 O O . TYR A 1 68 ? 11.777 6.844 -21.245 1.00 95.56 68 TYR A O 1
ATOM 558 N N . MET A 1 69 ? 13.924 6.267 -21.480 1.00 97.25 69 MET A N 1
ATOM 559 C CA . MET A 1 69 ? 13.736 5.397 -22.638 1.00 97.25 69 MET A CA 1
ATOM 560 C C . MET A 1 69 ? 13.575 3.960 -22.152 1.00 97.25 69 MET A C 1
ATOM 562 O O . MET A 1 69 ? 14.360 3.498 -21.329 1.00 97.25 69 MET A O 1
ATOM 566 N N . ILE A 1 70 ? 12.605 3.239 -22.704 1.00 96.00 70 ILE A N 1
ATOM 567 C CA . ILE A 1 70 ? 12.242 1.873 -22.333 1.00 96.00 70 ILE A CA 1
ATOM 568 C C . ILE A 1 70 ? 12.468 0.944 -23.525 1.00 96.00 70 ILE A C 1
ATOM 570 O O . ILE A 1 70 ? 12.095 1.258 -24.657 1.00 96.00 70 ILE A O 1
ATOM 574 N N . LEU A 1 71 ? 13.046 -0.225 -23.266 1.00 96.56 71 LEU A N 1
ATOM 575 C CA . LEU A 1 71 ? 13.208 -1.305 -24.235 1.00 96.56 71 LEU A CA 1
ATOM 576 C C . LEU A 1 71 ? 12.737 -2.619 -23.615 1.00 96.56 71 LEU A C 1
ATOM 578 O O . LEU A 1 71 ? 13.148 -2.970 -22.514 1.00 96.56 71 LEU A O 1
ATOM 582 N N . THR A 1 72 ? 11.911 -3.375 -24.339 1.00 94.25 72 THR A N 1
ATOM 583 C CA . THR A 1 72 ? 11.619 -4.770 -23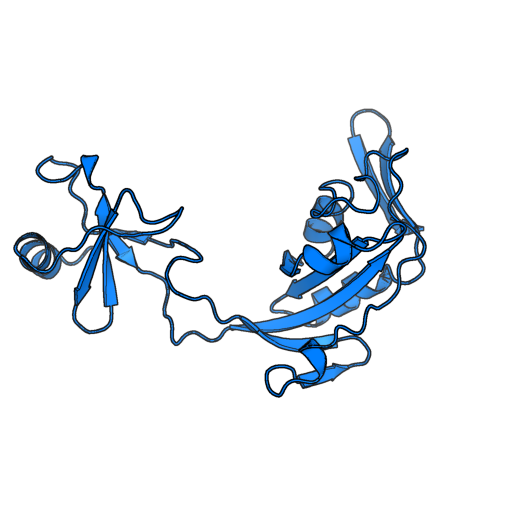.981 1.00 94.25 72 THR A CA 1
ATOM 584 C C . THR A 1 72 ? 12.485 -5.691 -24.827 1.00 94.25 72 THR A C 1
ATOM 586 O O . THR A 1 72 ? 12.424 -5.652 -26.055 1.00 94.25 72 THR A O 1
ATOM 589 N N . TYR A 1 73 ? 13.284 -6.531 -24.181 1.00 94.38 73 TYR A N 1
ATOM 590 C CA . TYR A 1 73 ? 14.165 -7.485 -24.837 1.00 94.38 73 TYR A CA 1
ATOM 591 C C . TYR A 1 73 ? 14.159 -8.807 -24.064 1.00 94.38 73 TYR A C 1
ATOM 593 O O . TYR A 1 73 ? 14.359 -8.823 -22.855 1.00 94.38 73 TYR A O 1
ATOM 601 N N . ASP A 1 74 ? 13.907 -9.913 -24.770 1.00 91.50 74 ASP A N 1
ATOM 602 C CA . ASP A 1 74 ? 13.832 -11.272 -24.201 1.00 91.50 74 ASP A CA 1
ATOM 603 C C . ASP A 1 74 ? 12.884 -11.397 -22.990 1.00 91.50 74 ASP A C 1
ATOM 605 O O . ASP A 1 74 ? 13.196 -12.011 -21.974 1.00 91.50 74 ASP A O 1
ATOM 609 N N . GLY A 1 75 ? 11.722 -10.741 -23.078 1.00 87.38 75 GLY A N 1
ATOM 610 C CA . GLY A 1 75 ? 10.711 -10.742 -22.016 1.00 87.38 75 GLY A CA 1
ATOM 611 C C . GLY A 1 75 ? 11.033 -9.851 -20.812 1.00 87.38 75 GLY A C 1
ATOM 612 O O . GLY A 1 75 ? 10.192 -9.729 -19.930 1.00 87.38 75 GLY A O 1
ATOM 613 N N . LYS A 1 76 ? 12.195 -9.187 -20.786 1.00 89.44 76 LYS A N 1
ATOM 614 C CA . LYS A 1 76 ? 12.589 -8.242 -19.734 1.00 89.44 76 LYS A CA 1
ATOM 615 C C . LYS A 1 76 ? 12.522 -6.800 -20.208 1.00 89.44 76 LYS A C 1
ATOM 617 O O . LYS A 1 76 ? 12.700 -6.520 -21.396 1.00 89.44 76 LYS A O 1
ATOM 622 N N . ARG A 1 77 ? 12.302 -5.881 -19.269 1.00 92.62 77 ARG A N 1
ATOM 623 C CA . ARG A 1 77 ? 12.361 -4.440 -19.517 1.00 92.62 77 ARG A CA 1
ATOM 624 C C . ARG A 1 77 ? 13.700 -3.858 -19.095 1.00 92.62 77 ARG A C 1
ATOM 626 O O . ARG A 1 77 ? 14.300 -4.273 -18.106 1.00 92.62 77 ARG A O 1
ATOM 633 N N . TYR A 1 78 ? 14.140 -2.883 -19.874 1.00 95.31 78 TYR A N 1
ATOM 634 C CA . TYR A 1 78 ? 15.346 -2.114 -19.644 1.00 95.31 78 TYR A CA 1
ATOM 635 C C . TYR A 1 78 ? 15.042 -0.629 -19.775 1.00 95.31 78 TYR A C 1
ATOM 637 O O . TYR A 1 78 ? 14.169 -0.244 -20.557 1.00 95.31 78 TYR A O 1
ATOM 645 N N . TYR A 1 79 ? 15.798 0.184 -19.047 1.00 96.19 79 TYR A N 1
ATOM 646 C CA . TYR A 1 79 ? 15.619 1.626 -18.964 1.00 96.19 79 TYR A CA 1
ATOM 647 C C . TYR A 1 79 ? 16.942 2.350 -19.185 1.00 96.19 79 TYR A C 1
ATOM 649 O O . TYR A 1 79 ? 18.010 1.849 -18.826 1.00 96.19 79 TYR A O 1
ATOM 657 N N . ARG A 1 80 ? 16.862 3.541 -19.767 1.00 97.25 80 ARG A N 1
ATOM 658 C CA . ARG A 1 80 ? 17.954 4.517 -19.859 1.00 97.25 80 ARG A CA 1
ATOM 659 C C . ARG A 1 80 ? 17.385 5.884 -19.540 1.00 97.25 80 ARG A C 1
ATOM 661 O O . ARG A 1 80 ? 16.318 6.215 -20.048 1.00 97.25 80 ARG A O 1
ATOM 668 N N . GLU A 1 81 ? 18.082 6.668 -18.738 1.00 96.38 81 GLU A N 1
ATOM 669 C CA . GLU A 1 81 ? 17.675 8.046 -18.463 1.00 96.38 81 GLU A CA 1
ATOM 670 C C . GLU A 1 81 ? 17.923 8.909 -19.697 1.00 96.38 81 GLU A C 1
ATOM 672 O O . GLU A 1 81 ? 19.016 8.895 -20.266 1.00 96.38 81 GLU A O 1
ATOM 677 N N . ILE A 1 82 ? 16.907 9.658 -20.121 1.00 96.62 82 ILE A N 1
ATOM 678 C CA . ILE A 1 82 ? 16.943 10.453 -21.354 1.00 96.62 82 ILE A CA 1
ATOM 679 C C . ILE A 1 82 ? 18.079 11.480 -21.315 1.00 96.62 82 ILE A C 1
ATOM 681 O O . ILE A 1 82 ? 18.754 11.680 -22.326 1.00 96.62 82 ILE A O 1
ATOM 685 N N . GLU A 1 83 ? 18.321 12.104 -20.159 1.00 96.69 83 GLU A N 1
ATOM 686 C CA . GLU A 1 83 ? 19.361 13.127 -20.000 1.00 96.69 83 GLU A CA 1
ATOM 687 C C . GLU A 1 83 ? 20.792 12.589 -20.124 1.00 96.69 83 GLU A C 1
ATOM 689 O O . GLU A 1 83 ? 21.697 13.335 -20.501 1.00 96.69 83 GLU A O 1
ATOM 694 N N . ASN A 1 84 ? 20.984 11.290 -19.885 1.00 96.50 84 ASN A N 1
ATOM 695 C CA . ASN A 1 84 ? 22.292 10.641 -19.887 1.00 96.50 84 ASN A CA 1
ATOM 696 C C . ASN A 1 84 ? 22.633 9.966 -21.221 1.00 96.50 84 ASN A C 1
ATOM 698 O O . ASN A 1 84 ? 23.736 9.456 -21.403 1.00 96.50 84 ASN A O 1
ATOM 702 N N . ILE A 1 85 ? 21.726 9.987 -22.200 1.00 94.62 85 ILE A N 1
ATOM 703 C CA . ILE A 1 85 ? 21.954 9.334 -23.492 1.00 94.62 85 ILE A CA 1
ATOM 704 C C . ILE A 1 85 ? 23.156 9.948 -24.219 1.00 94.62 85 ILE A C 1
ATOM 706 O O . ILE A 1 85 ? 23.176 11.131 -24.562 1.00 94.62 85 ILE A O 1
ATOM 710 N N . GLY A 1 86 ? 24.142 9.101 -24.530 1.00 89.38 86 GLY A N 1
ATOM 711 C CA . GLY A 1 86 ? 25.370 9.496 -25.220 1.00 89.38 86 GLY A CA 1
ATOM 712 C C . GLY A 1 86 ? 26.444 10.127 -24.328 1.00 89.38 86 GLY A C 1
ATOM 713 O O . GLY A 1 86 ? 27.440 10.618 -24.868 1.00 89.38 86 GLY A O 1
ATOM 714 N N . THR A 1 87 ? 26.269 10.119 -23.004 1.00 95.06 87 THR A N 1
ATOM 715 C CA . THR A 1 87 ? 27.297 10.508 -22.027 1.00 95.06 87 THR A CA 1
ATOM 716 C C . THR A 1 87 ? 27.995 9.271 -21.446 1.00 95.06 87 THR A C 1
ATOM 718 O O . THR A 1 87 ? 27.646 8.134 -21.765 1.00 95.06 87 THR A O 1
ATOM 721 N N . ASP A 1 88 ? 28.999 9.482 -20.590 1.00 92.00 88 ASP A N 1
ATOM 722 C CA . ASP A 1 88 ? 29.645 8.389 -19.845 1.00 92.00 88 ASP A CA 1
ATOM 723 C C . ASP A 1 88 ? 28.711 7.767 -18.782 1.00 92.00 88 ASP A C 1
ATOM 725 O O . ASP A 1 88 ? 28.983 6.669 -18.294 1.00 92.00 88 ASP A O 1
ATOM 729 N N . ASP A 1 89 ? 27.598 8.439 -18.467 1.00 93.50 89 ASP A N 1
ATOM 730 C CA . ASP A 1 89 ? 26.584 8.021 -17.494 1.00 93.50 89 ASP A CA 1
ATOM 731 C C . ASP A 1 89 ? 25.379 7.323 -18.165 1.00 93.50 89 ASP A C 1
ATOM 733 O O . ASP A 1 89 ? 24.361 7.066 -17.521 1.00 93.50 89 ASP A O 1
ATOM 737 N N . ASP A 1 90 ? 25.482 6.981 -19.457 1.00 95.44 90 ASP A N 1
ATOM 738 C CA . ASP A 1 90 ? 24.469 6.240 -20.223 1.00 95.44 90 ASP A CA 1
ATOM 739 C C . ASP A 1 90 ? 24.386 4.769 -19.774 1.00 95.44 90 ASP A C 1
ATOM 741 O O . ASP A 1 90 ? 24.916 3.841 -20.399 1.00 95.44 90 ASP A O 1
ATOM 745 N N . ILE A 1 91 ? 23.749 4.561 -18.626 1.00 96.25 91 ILE A N 1
ATOM 746 C CA . ILE A 1 91 ? 23.601 3.255 -17.993 1.00 96.25 91 ILE A CA 1
ATOM 747 C C . ILE A 1 91 ? 22.340 2.569 -18.520 1.00 96.25 91 ILE A C 1
ATOM 749 O O . ILE A 1 91 ? 21.242 3.124 -18.507 1.00 96.25 91 ILE A O 1
ATOM 753 N N . VAL A 1 92 ? 22.492 1.306 -18.927 1.00 97.50 92 VAL A N 1
ATOM 754 C CA . VAL A 1 92 ? 21.355 0.412 -19.169 1.00 97.50 92 VAL A CA 1
ATOM 755 C C . VAL A 1 92 ? 20.941 -0.213 -17.843 1.00 97.50 92 VAL A C 1
ATOM 757 O O . VAL A 1 92 ? 21.645 -1.061 -17.284 1.00 97.50 92 VAL A O 1
ATOM 760 N N . TRP A 1 93 ? 19.783 0.194 -17.352 1.00 96.69 93 TRP A N 1
ATOM 761 C CA . TRP A 1 93 ? 19.150 -0.346 -16.160 1.00 96.69 93 TRP A CA 1
ATOM 762 C C . TRP A 1 93 ? 18.251 -1.526 -16.529 1.00 96.69 93 TRP A C 1
ATOM 764 O O . TRP A 1 93 ? 17.491 -1.450 -17.488 1.00 96.69 93 TRP A O 1
ATOM 774 N N . GLU A 1 94 ? 18.342 -2.623 -15.787 1.00 94.38 94 GLU A N 1
ATOM 775 C CA . GLU A 1 94 ? 17.439 -3.774 -15.865 1.00 94.38 94 GLU A CA 1
ATOM 776 C C . GLU A 1 94 ? 16.311 -3.599 -14.845 1.00 94.38 94 GLU A C 1
ATOM 778 O O . GLU A 1 94 ? 16.577 -3.262 -13.685 1.00 94.38 94 GLU A O 1
ATOM 783 N N . ASP A 1 95 ? 15.072 -3.838 -15.280 1.00 90.69 95 ASP A N 1
ATOM 784 C CA . ASP A 1 95 ? 13.928 -3.921 -14.376 1.00 90.69 95 ASP A CA 1
ATOM 785 C C . ASP A 1 95 ? 14.091 -5.118 -13.441 1.00 90.69 95 ASP A C 1
ATOM 787 O O . ASP A 1 95 ? 14.284 -6.250 -13.891 1.00 90.69 95 ASP A O 1
ATOM 791 N N . GLN A 1 96 ? 14.013 -4.874 -12.139 1.00 87.50 96 GLN A N 1
ATOM 792 C CA . GLN A 1 96 ? 13.964 -5.938 -11.146 1.00 87.50 96 GLN A CA 1
ATOM 793 C C . GLN A 1 96 ? 12.541 -6.445 -10.919 1.00 87.50 96 GLN A C 1
ATOM 795 O O . GLN A 1 96 ? 12.386 -7.482 -10.280 1.00 87.50 96 GLN A O 1
ATOM 800 N N . HIS A 1 97 ? 11.528 -5.737 -11.426 1.00 79.00 97 HIS A N 1
ATOM 801 C CA . HIS A 1 97 ? 10.143 -6.166 -11.340 1.00 79.00 97 HIS A CA 1
ATOM 802 C C . HIS A 1 97 ? 9.883 -7.351 -12.272 1.00 79.00 97 HIS A C 1
ATOM 804 O O . HIS A 1 97 ? 9.995 -7.235 -13.500 1.00 79.00 97 HIS A O 1
ATOM 810 N N . ASP A 1 98 ? 9.510 -8.485 -11.686 1.00 73.25 98 ASP A N 1
ATOM 811 C CA . ASP A 1 98 ? 8.956 -9.615 -12.418 1.00 73.25 98 ASP A CA 1
ATOM 812 C C . ASP A 1 98 ? 7.420 -9.489 -12.421 1.00 73.25 98 ASP A C 1
ATOM 814 O O . ASP A 1 98 ? 6.784 -9.631 -11.378 1.00 73.25 98 ASP A O 1
ATOM 818 N N . PRO A 1 99 ? 6.785 -9.208 -13.573 1.00 67.44 99 PRO A N 1
ATOM 819 C CA . PRO A 1 99 ? 5.336 -9.041 -13.658 1.00 67.44 99 PRO A CA 1
ATOM 820 C C . PRO A 1 99 ? 4.572 -10.348 -13.401 1.00 67.44 99 PRO A C 1
ATOM 822 O O . PRO A 1 99 ? 3.363 -10.308 -13.174 1.00 67.44 99 PRO A O 1
ATOM 825 N N . GLU A 1 100 ? 5.252 -11.496 -13.448 1.00 70.56 100 GLU A N 1
ATOM 826 C CA . GLU A 1 100 ? 4.688 -12.796 -13.087 1.00 70.56 100 GLU A CA 1
ATOM 827 C C . GLU A 1 100 ? 4.873 -13.112 -11.590 1.00 70.56 100 GLU A C 1
ATOM 829 O O . GLU A 1 100 ? 4.267 -14.062 -11.084 1.00 70.56 100 GLU A O 1
ATOM 834 N N . GLU A 1 101 ? 5.678 -12.329 -10.859 1.00 71.25 101 GLU A N 1
ATOM 835 C CA . GLU A 1 101 ? 5.857 -12.484 -9.417 1.00 71.25 101 GLU A CA 1
ATOM 836 C C . GLU A 1 101 ? 4.590 -12.032 -8.685 1.00 71.25 101 GLU A C 1
ATOM 838 O O . GLU A 1 101 ? 4.266 -10.853 -8.569 1.00 71.25 101 GLU A O 1
ATOM 843 N N . GLN A 1 102 ? 3.844 -13.018 -8.193 1.00 73.38 102 GLN A N 1
ATOM 844 C CA . GLN A 1 102 ? 2.659 -12.811 -7.372 1.00 73.38 102 GLN A CA 1
ATOM 845 C C . GLN A 1 102 ? 3.034 -13.018 -5.912 1.00 73.38 102 GLN A C 1
ATOM 847 O O . GLN A 1 102 ? 3.157 -14.155 -5.445 1.00 73.38 102 GLN A O 1
ATOM 852 N N . ASN A 1 103 ? 3.181 -11.920 -5.177 1.00 84.94 103 ASN A N 1
ATOM 853 C CA . ASN A 1 103 ? 3.399 -12.000 -3.741 1.00 84.94 103 ASN A CA 1
ATOM 854 C C . ASN A 1 103 ? 2.063 -12.203 -3.036 1.00 84.94 103 ASN A C 1
ATOM 856 O O . ASN A 1 103 ? 1.126 -11.423 -3.193 1.00 84.94 103 ASN A O 1
ATOM 860 N N . ILE A 1 104 ? 1.959 -13.290 -2.271 1.00 93.31 104 ILE A N 1
ATOM 861 C CA . ILE A 1 104 ? 0.792 -13.529 -1.425 1.00 93.31 104 ILE A CA 1
ATOM 862 C C . ILE A 1 104 ? 0.842 -12.534 -0.272 1.00 93.31 104 ILE A C 1
ATOM 864 O O . ILE A 1 104 ? 1.794 -12.533 0.506 1.00 93.31 104 ILE A O 1
ATOM 868 N N . ILE A 1 105 ? -0.226 -11.760 -0.129 1.00 96.69 105 ILE A N 1
ATOM 869 C CA . ILE A 1 105 ? -0.408 -10.814 0.966 1.00 96.69 105 ILE A CA 1
ATOM 870 C C . ILE A 1 105 ? -1.715 -11.098 1.698 1.00 96.69 105 ILE A C 1
ATOM 872 O O . ILE A 1 105 ? -2.656 -11.694 1.163 1.00 96.69 105 ILE A O 1
ATOM 876 N N . TYR A 1 106 ? -1.764 -10.663 2.946 1.00 98.31 106 TYR A N 1
ATOM 877 C CA . TYR A 1 106 ? -2.945 -10.671 3.789 1.00 98.31 106 TYR A CA 1
ATOM 878 C C . TYR A 1 106 ? -3.381 -9.237 4.008 1.00 98.31 106 TYR A C 1
ATOM 880 O O . TYR A 1 106 ? -2.550 -8.381 4.304 1.00 98.31 106 TYR A O 1
ATOM 888 N N . VAL A 1 107 ? -4.677 -8.993 3.881 1.00 98.44 107 VAL A N 1
ATOM 889 C CA . VAL A 1 107 ? -5.258 -7.663 3.973 1.00 98.44 107 VAL A CA 1
ATOM 890 C C . VAL A 1 107 ? -6.408 -7.621 4.965 1.00 98.44 107 VAL A C 1
ATOM 892 O O . VAL A 1 107 ? -7.121 -8.607 5.182 1.00 98.44 107 VAL A O 1
ATOM 895 N N . THR A 1 108 ? -6.597 -6.452 5.560 1.00 98.69 108 THR A N 1
ATOM 896 C CA . THR A 1 108 ? -7.794 -6.104 6.322 1.00 98.69 108 THR A CA 1
ATOM 897 C C . THR A 1 108 ? -8.100 -4.632 6.120 1.00 98.69 108 THR A C 1
ATOM 899 O O . THR A 1 108 ? -7.186 -3.819 5.982 1.00 98.69 108 THR A O 1
ATOM 902 N N . SER A 1 109 ? -9.379 -4.279 6.130 1.00 98.69 109 SER A N 1
ATOM 903 C CA . SER A 1 109 ? -9.803 -2.890 6.010 1.00 98.69 109 SER A CA 1
ATOM 904 C C . SER A 1 109 ? -10.487 -2.419 7.274 1.00 98.69 109 SER A C 1
ATOM 906 O O . SER A 1 109 ? -11.282 -3.143 7.880 1.00 98.69 109 SER A O 1
ATOM 908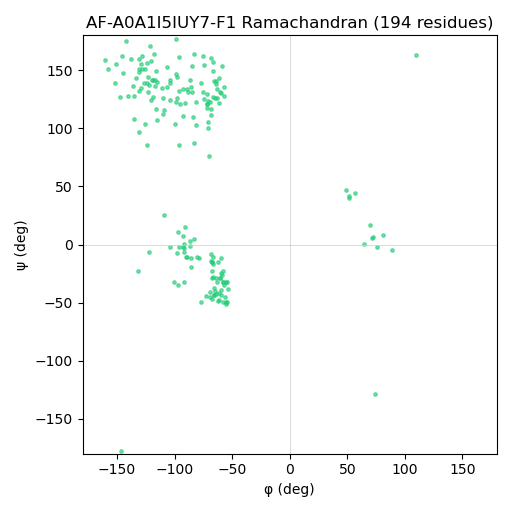 N N . ILE A 1 110 ? -10.194 -1.184 7.664 1.00 98.62 110 ILE A N 1
ATOM 909 C CA . ILE A 1 110 ? -10.843 -0.531 8.796 1.00 98.62 110 ILE A CA 1
ATOM 910 C C . ILE A 1 110 ? -11.543 0.746 8.354 1.00 98.62 110 ILE A C 1
ATOM 912 O O . ILE A 1 110 ? -11.193 1.368 7.354 1.00 98.62 110 ILE A O 1
ATOM 916 N N . VAL A 1 111 ? -12.513 1.146 9.165 1.00 98.56 111 VAL A N 1
ATOM 917 C CA . VAL A 1 111 ? -13.143 2.460 9.141 1.00 98.56 111 VAL A CA 1
ATOM 918 C C . VAL A 1 111 ? -13.020 3.078 10.528 1.00 98.56 111 VAL A C 1
ATOM 920 O O . VAL A 1 111 ? -13.190 2.391 11.542 1.00 98.56 111 VAL A O 1
ATOM 923 N N . PHE A 1 112 ? -12.723 4.369 10.592 1.00 98.44 112 PHE A N 1
ATOM 924 C CA . PHE A 1 112 ? -12.578 5.099 11.847 1.00 98.44 112 PHE A CA 1
ATOM 925 C C . PHE A 1 112 ? -13.068 6.540 11.709 1.00 98.44 112 PHE A C 1
ATOM 927 O O . PHE A 1 112 ? -13.210 7.060 10.607 1.00 98.44 112 PHE A O 1
ATOM 934 N N . GLU A 1 113 ? -13.338 7.186 12.838 1.00 98.12 113 GLU A N 1
ATOM 935 C CA . GLU A 1 113 ? -13.617 8.622 12.888 1.00 98.12 113 GLU A CA 1
ATOM 936 C C . GLU A 1 113 ? -12.299 9.375 13.119 1.00 98.12 113 GLU A C 1
ATOM 938 O O . GLU A 1 113 ? -11.629 9.097 14.129 1.00 98.12 113 GLU A O 1
ATOM 943 N N . PRO A 1 114 ? -11.908 10.297 12.218 1.00 97.19 114 PRO A N 1
ATOM 944 C CA . PRO A 1 114 ? -10.713 11.095 12.414 1.00 97.19 114 PRO A CA 1
ATOM 945 C C . PRO A 1 114 ? -10.928 12.176 13.481 1.00 97.19 114 PRO A C 1
ATOM 947 O O . PRO A 1 114 ? -12.049 12.642 13.715 1.00 97.19 114 PRO A O 1
ATOM 950 N N . GLU A 1 115 ? -9.841 12.597 14.117 1.00 96.75 115 GLU A N 1
ATOM 951 C CA . GLU A 1 115 ? -9.834 13.603 15.188 1.00 96.75 115 GLU A CA 1
ATOM 952 C C . GLU A 1 115 ? -8.893 14.765 14.843 1.00 96.75 115 GLU A C 1
ATOM 954 O O . GLU A 1 115 ? -7.731 14.761 15.252 1.00 96.75 115 GLU A O 1
ATOM 959 N N . PRO A 1 116 ? -9.356 15.783 14.089 1.00 95.38 116 PRO A N 1
ATOM 960 C CA . PRO A 1 116 ? -8.509 16.901 13.662 1.00 95.38 116 PRO A CA 1
ATOM 961 C C . PRO A 1 116 ? -7.849 17.681 14.804 1.00 95.38 116 PRO A C 1
ATOM 963 O O . PRO A 1 116 ? -6.830 18.341 14.616 1.00 95.38 116 PRO A O 1
ATOM 966 N N . GLU A 1 117 ? -8.424 17.624 16.003 1.00 94.88 117 GLU A N 1
ATOM 967 C CA . GLU A 1 117 ? -7.844 18.161 17.232 1.00 94.88 117 GLU A CA 1
ATOM 968 C C . GLU A 1 117 ? -6.565 17.436 17.693 1.00 94.88 117 GLU A C 1
ATOM 970 O O . GLU A 1 117 ? -5.824 17.990 18.504 1.00 94.88 117 GLU A O 1
ATOM 975 N N . LEU A 1 118 ? -6.307 16.233 17.172 1.00 94.12 118 LEU A N 1
ATOM 976 C CA . LEU A 1 118 ? -5.102 15.420 17.371 1.00 94.12 118 LEU A CA 1
ATOM 977 C C . LEU A 1 118 ? -4.236 15.360 16.099 1.00 94.12 118 LEU A C 1
ATOM 979 O O . LEU A 1 118 ? -3.474 14.417 15.923 1.00 94.12 118 LEU A O 1
ATOM 983 N N . GLU A 1 119 ? -4.347 16.374 15.232 1.00 91.00 119 GLU A N 1
ATOM 984 C CA . GLU A 1 119 ? -3.556 16.527 13.997 1.00 91.00 119 GLU A CA 1
ATOM 985 C C . GLU A 1 119 ? -3.893 15.513 12.885 1.00 91.00 119 GLU A C 1
ATOM 987 O O . GLU A 1 119 ? -3.170 15.377 11.899 1.00 91.00 119 GLU A O 1
ATOM 992 N N . GLU A 1 120 ? -5.043 14.846 12.989 1.00 94.81 120 GLU A N 1
ATOM 993 C CA . GLU A 1 120 ? -5.612 14.074 11.884 1.00 94.81 120 GLU A CA 1
ATOM 994 C C . GLU A 1 120 ? -6.239 14.980 10.811 1.00 94.81 120 GLU A C 1
ATOM 996 O O . GLU A 1 120 ? -6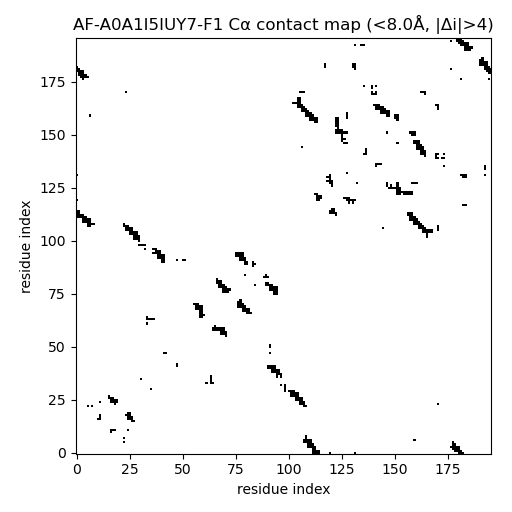.569 16.150 11.034 1.00 94.81 120 GLU A O 1
ATOM 1001 N N . ASN A 1 121 ? -6.448 14.421 9.620 1.00 93.44 121 ASN A N 1
ATOM 1002 C CA . ASN A 1 121 ? -7.153 15.099 8.544 1.00 93.44 121 ASN A CA 1
ATOM 1003 C C . ASN A 1 121 ? -8.616 15.294 8.934 1.00 93.44 121 ASN A C 1
ATOM 1005 O O . ASN A 1 121 ? -9.183 14.574 9.759 1.00 93.44 121 ASN A O 1
ATOM 1009 N N . LYS A 1 122 ? -9.261 16.282 8.315 1.00 92.94 122 LYS A N 1
ATOM 1010 C CA . LYS A 1 122 ? -10.714 16.406 8.433 1.00 92.94 122 LYS A CA 1
ATOM 1011 C C . LYS A 1 122 ? -11.372 15.215 7.734 1.00 92.94 122 LYS A C 1
ATOM 1013 O O . LYS A 1 122 ? -10.840 14.743 6.733 1.00 92.94 122 LYS A O 1
ATOM 1018 N N . PRO A 1 123 ? -12.547 14.767 8.200 1.00 89.19 123 PRO A N 1
ATOM 1019 C CA . PRO A 1 123 ? -13.330 13.839 7.400 1.00 89.19 123 PRO A CA 1
ATOM 1020 C C . PRO A 1 123 ? -13.655 14.480 6.037 1.00 89.19 123 PRO A C 1
ATOM 1022 O O . PRO A 1 123 ? -13.718 15.711 5.930 1.00 89.19 123 PRO A O 1
ATOM 1025 N N . SER A 1 124 ? -13.875 13.652 5.016 1.00 91.88 124 SER A N 1
ATOM 1026 C CA . SER A 1 124 ? -13.967 14.050 3.600 1.00 91.88 124 SER A CA 1
ATOM 1027 C C . SER A 1 124 ? -12.660 14.483 2.927 1.00 91.88 124 SER A C 1
ATOM 1029 O O . SER A 1 124 ? -12.700 14.943 1.787 1.00 91.88 124 SER A O 1
ATOM 1031 N N . ASP A 1 125 ? -11.512 14.366 3.596 1.00 94.75 125 ASP A N 1
ATOM 1032 C CA . ASP A 1 125 ? -10.219 14.403 2.908 1.00 94.75 125 ASP A CA 1
ATOM 1033 C C . ASP A 1 125 ? -10.001 13.069 2.189 1.00 94.75 125 ASP A C 1
ATOM 1035 O O . ASP A 1 125 ? -10.202 12.025 2.805 1.00 94.75 125 ASP A O 1
ATOM 1039 N N . ALA A 1 126 ? -9.614 13.100 0.910 1.00 93.69 126 ALA A N 1
ATOM 1040 C CA . ALA A 1 126 ? -9.349 11.899 0.113 1.00 93.69 126 ALA A CA 1
ATOM 1041 C C . ALA A 1 126 ? -8.264 11.018 0.746 1.00 93.69 126 ALA A C 1
ATOM 1043 O O . ALA A 1 126 ? -8.307 9.789 0.652 1.00 93.69 126 ALA A O 1
ATOM 1044 N N . TYR A 1 127 ? -7.306 11.657 1.419 1.00 93.56 127 TYR A N 1
ATOM 1045 C CA . TYR A 1 127 ? -6.142 11.008 1.986 1.00 93.56 127 TYR A CA 1
ATOM 1046 C C . TYR A 1 127 ? -6.285 10.853 3.497 1.00 93.56 127 TYR A C 1
ATOM 1048 O O . TYR A 1 127 ? -6.744 11.747 4.216 1.00 93.56 127 TYR A O 1
ATOM 1056 N N . VAL A 1 128 ? -5.822 9.715 4.006 1.00 93.50 128 VAL A N 1
ATOM 1057 C CA . VAL A 1 128 ? -5.720 9.481 5.447 1.00 93.50 128 VAL A CA 1
ATOM 1058 C C . VAL A 1 128 ? -4.498 10.212 6.004 1.00 93.50 128 VAL A C 1
ATOM 1060 O O . VAL A 1 128 ? -3.436 10.209 5.385 1.00 93.50 128 VAL A O 1
ATOM 1063 N N . SER A 1 129 ? -4.642 10.836 7.179 1.00 93.06 129 SER A N 1
ATOM 1064 C CA . SER A 1 129 ? -3.531 11.543 7.825 1.00 93.06 129 SER A CA 1
ATOM 1065 C C . SER A 1 129 ? -2.374 10.614 8.150 1.00 93.06 129 SER A C 1
ATOM 1067 O O . SER A 1 129 ? -2.577 9.496 8.621 1.00 93.06 129 SER A O 1
ATOM 1069 N N . GLN A 1 130 ? -1.164 11.143 7.992 1.00 92.88 130 GLN A N 1
ATOM 1070 C CA . GLN A 1 130 ? 0.079 10.527 8.436 1.00 92.88 130 GLN A CA 1
ATOM 1071 C C . GLN A 1 130 ? 0.075 10.230 9.944 1.00 92.88 130 GLN A C 1
ATOM 1073 O O . GLN A 1 130 ? 0.600 9.207 10.372 1.00 92.88 130 GLN A O 1
ATOM 1078 N N . TYR A 1 131 ? -0.567 11.078 10.752 1.00 91.88 131 TYR A N 1
ATOM 1079 C CA . TYR A 1 131 ? -0.683 10.906 12.200 1.00 91.88 131 TYR A CA 1
ATOM 1080 C C . TYR A 1 131 ? -2.092 10.410 12.548 1.00 91.88 131 TYR A C 1
ATOM 1082 O O . TYR A 1 131 ? -3.048 11.086 12.174 1.00 91.88 131 TYR A O 1
ATOM 1090 N N . PRO A 1 132 ? -2.279 9.273 13.247 1.00 96.12 132 PRO A N 1
ATOM 1091 C CA . PRO A 1 132 ? -1.280 8.321 13.745 1.00 96.12 132 PRO A CA 1
ATOM 1092 C C . PRO A 1 132 ? -0.934 7.165 12.795 1.00 96.12 132 PRO A C 1
ATOM 1094 O O . PRO A 1 132 ? -0.381 6.159 13.242 1.00 96.12 132 PRO A O 1
ATOM 1097 N N . LEU A 1 133 ? -1.303 7.257 11.516 1.00 96.88 133 LEU A N 1
ATOM 1098 C CA . LEU A 1 133 ? -1.186 6.154 10.565 1.00 96.88 133 LEU A CA 1
ATOM 1099 C C . LEU A 1 133 ? 0.240 5.597 10.460 1.00 96.88 133 LEU A C 1
ATOM 1101 O O . LEU A 1 133 ? 0.401 4.390 10.588 1.00 96.88 133 LEU A O 1
ATOM 1105 N N . GLU A 1 134 ? 1.265 6.431 10.285 1.00 96.19 134 GLU A N 1
ATOM 1106 C CA . GLU A 1 134 ? 2.651 5.957 10.133 1.00 96.19 134 GLU A CA 1
ATOM 1107 C C . GLU A 1 134 ? 3.142 5.161 11.340 1.00 96.19 134 GLU A C 1
ATOM 1109 O O . GLU A 1 134 ? 3.694 4.075 11.181 1.00 96.19 134 GLU A O 1
ATOM 1114 N N . ASP A 1 135 ? 2.857 5.627 12.555 1.00 97.44 135 ASP A N 1
ATOM 1115 C CA . ASP A 1 135 ? 3.241 4.888 13.756 1.00 97.44 135 ASP A CA 1
ATOM 1116 C C . ASP A 1 135 ? 2.479 3.557 13.886 1.00 97.44 135 ASP A C 1
ATOM 1118 O O . ASP A 1 135 ? 2.984 2.612 14.496 1.00 97.44 135 ASP A O 1
ATOM 1122 N N . ILE A 1 136 ? 1.259 3.455 13.338 1.00 98.25 136 ILE A N 1
ATOM 1123 C CA . ILE A 1 136 ? 0.527 2.181 13.232 1.00 98.25 136 ILE A CA 1
ATOM 1124 C C . ILE A 1 136 ? 1.253 1.254 12.249 1.00 98.25 136 ILE A C 1
ATOM 1126 O O . ILE A 1 136 ? 1.480 0.089 12.592 1.00 98.25 136 ILE A O 1
ATOM 1130 N N . LEU A 1 137 ? 1.642 1.759 11.072 1.00 98.44 137 LEU A N 1
ATOM 1131 C CA . LEU A 1 137 ? 2.392 0.994 10.068 1.00 98.44 137 LEU A CA 1
ATOM 1132 C C . LEU A 1 137 ? 3.676 0.417 10.677 1.00 98.44 137 LEU A C 1
ATOM 1134 O O . LEU A 1 137 ? 3.881 -0.799 10.654 1.00 98.44 137 LEU A O 1
ATOM 1138 N N . ASP A 1 138 ? 4.470 1.263 11.335 1.00 97.75 138 ASP A N 1
ATOM 1139 C CA . ASP A 1 138 ? 5.734 0.880 11.968 1.00 97.75 138 ASP A CA 1
ATOM 1140 C C . ASP A 1 138 ? 5.540 -0.083 13.144 1.00 97.75 138 ASP A C 1
ATOM 1142 O O . ASP A 1 138 ? 6.269 -1.067 13.291 1.00 97.75 138 ASP A O 1
ATOM 1146 N N . LYS A 1 139 ? 4.547 0.167 14.007 1.00 98.19 139 LYS A N 1
ATOM 1147 C CA . LYS A 1 139 ? 4.305 -0.664 15.194 1.00 98.19 139 LYS A CA 1
ATOM 1148 C C . LYS A 1 139 ? 3.871 -2.082 14.838 1.00 98.19 139 LYS A C 1
ATOM 1150 O O . LYS A 1 139 ? 4.215 -3.016 15.570 1.00 98.19 139 LYS A O 1
ATOM 1155 N N . PHE A 1 140 ? 3.066 -2.231 13.789 1.00 98.44 140 PHE A N 1
ATOM 1156 C CA . PHE A 1 140 ? 2.470 -3.509 13.407 1.00 98.44 140 PHE A CA 1
ATOM 1157 C C . PHE A 1 140 ? 3.138 -4.159 12.194 1.00 98.44 140 PHE A C 1
ATOM 1159 O O . PHE A 1 140 ? 2.783 -5.291 11.879 1.00 98.44 140 PHE A O 1
ATOM 1166 N N . PHE A 1 141 ? 4.136 -3.505 11.588 1.00 97.94 141 PHE A N 1
ATOM 1167 C CA . PHE A 1 141 ? 4.836 -3.964 10.385 1.00 97.94 141 PHE A CA 1
ATOM 1168 C C . PHE A 1 141 ? 3.878 -4.209 9.209 1.00 97.94 141 PHE A C 1
ATOM 1170 O O . PHE A 1 141 ? 3.965 -5.216 8.514 1.00 97.94 141 PHE A O 1
ATOM 1177 N N . VAL A 1 142 ? 2.942 -3.284 9.005 1.00 98.31 142 VAL A N 1
ATOM 1178 C CA . VAL A 1 142 ? 1.965 -3.312 7.905 1.00 98.31 142 VAL A CA 1
ATOM 1179 C C . VAL A 1 142 ? 2.158 -2.092 7.007 1.00 98.31 142 VAL A C 1
ATOM 1181 O O . VAL A 1 142 ? 2.796 -1.124 7.408 1.00 98.31 142 VAL A O 1
ATOM 1184 N N . TYR A 1 143 ? 1.596 -2.113 5.803 1.00 96.69 143 TYR A N 1
ATOM 1185 C CA . TYR A 1 143 ? 1.579 -0.968 4.886 1.00 96.69 143 TYR A CA 1
ATOM 1186 C C . TYR A 1 143 ? 0.167 -0.718 4.355 1.00 96.69 143 TYR A C 1
ATOM 1188 O O . TYR A 1 143 ? -0.685 -1.606 4.403 1.00 96.69 143 TYR A O 1
ATOM 1196 N N . CYS A 1 144 ? -0.100 0.491 3.863 1.00 95.94 144 CYS A N 1
ATOM 1197 C CA . CYS A 1 144 ? -1.370 0.799 3.210 1.00 95.94 144 CYS A CA 1
ATOM 1198 C C . CYS A 1 144 ? -1.407 0.172 1.814 1.00 95.94 144 CYS A C 1
ATOM 1200 O O . CYS A 1 144 ? -0.523 0.430 1.001 1.00 95.94 144 CYS A O 1
ATOM 1202 N N . ASN A 1 145 ? -2.432 -0.629 1.539 1.00 94.88 145 ASN A N 1
ATOM 1203 C CA . ASN A 1 145 ? -2.653 -1.264 0.239 1.00 94.88 145 ASN A CA 1
ATOM 1204 C C . ASN A 1 145 ? -3.707 -0.535 -0.597 1.00 94.88 145 ASN A C 1
ATOM 1206 O O . ASN A 1 145 ? -3.628 -0.507 -1.819 1.00 94.88 145 ASN A O 1
ATOM 1210 N N . ASP A 1 146 ? -4.692 0.065 0.068 1.00 95.56 146 ASP A N 1
ATOM 1211 C CA . ASP A 1 146 ? -5.735 0.866 -0.559 1.00 95.56 146 ASP A CA 1
ATOM 1212 C C . ASP A 1 146 ? -6.143 1.973 0.408 1.00 95.56 146 ASP A C 1
ATOM 1214 O O . ASP A 1 146 ? -6.446 1.719 1.577 1.00 95.56 146 ASP A O 1
ATOM 1218 N N . MET A 1 147 ? -6.118 3.209 -0.073 1.00 95.38 147 MET A N 1
ATOM 1219 C CA . MET A 1 147 ? -6.493 4.377 0.717 1.00 95.38 147 MET A CA 1
ATOM 1220 C C . MET A 1 147 ? -7.971 4.723 0.557 1.00 95.38 147 MET A C 1
ATOM 1222 O O . MET A 1 147 ? -8.415 5.641 1.228 1.00 95.38 147 MET A O 1
ATOM 1226 N N . TYR A 1 148 ? -8.736 4.016 -0.287 1.00 97.06 148 TYR A N 1
ATOM 1227 C CA . TYR A 1 148 ? -10.174 4.233 -0.479 1.00 97.06 148 TYR A CA 1
ATOM 1228 C C . TYR A 1 148 ? -10.530 5.709 -0.717 1.00 97.06 148 TYR A C 1
ATOM 1230 O O . TYR A 1 148 ? -11.436 6.262 -0.091 1.00 97.06 148 TYR A O 1
ATOM 1238 N N . GLU A 1 149 ? -9.786 6.377 -1.606 1.00 96.88 149 GLU A N 1
ATOM 1239 C CA . GLU A 1 149 ? -9.882 7.830 -1.815 1.00 96.88 149 GLU A CA 1
ATOM 1240 C C . GLU A 1 149 ? -11.316 8.287 -2.113 1.00 96.88 149 GLU A C 1
ATOM 1242 O O . GLU A 1 149 ? -11.767 9.307 -1.600 1.00 96.88 149 GLU A O 1
ATOM 1247 N N . LYS A 1 150 ? -12.081 7.504 -2.884 1.00 96.69 150 LYS A N 1
ATOM 1248 C CA . LYS A 1 150 ? -13.469 7.841 -3.239 1.00 96.69 150 LYS A CA 1
ATOM 1249 C C . LYS A 1 150 ? -14.406 7.765 -2.039 1.00 96.69 150 LYS A C 1
ATOM 1251 O O . LYS A 1 150 ? -15.256 8.637 -1.860 1.00 96.69 150 LYS A O 1
ATOM 1256 N N . GLU A 1 151 ? -14.290 6.712 -1.239 1.00 97.19 151 GLU A N 1
ATOM 1257 C CA . GLU A 1 151 ? -15.052 6.532 -0.009 1.00 97.19 151 GLU A CA 1
ATOM 1258 C C . GLU A 1 151 ? -14.716 7.662 0.964 1.00 97.19 151 GLU A C 1
ATOM 1260 O O . GLU A 1 151 ? -15.629 8.330 1.459 1.00 97.19 151 GLU A O 1
ATOM 1265 N N . ASN A 1 152 ? -13.421 7.935 1.136 1.00 97.38 152 ASN A N 1
ATOM 1266 C CA . ASN A 1 152 ? -12.887 9.007 1.965 1.00 97.38 152 ASN A CA 1
ATOM 1267 C C . ASN A 1 152 ? -13.407 10.383 1.552 1.00 97.38 152 ASN A C 1
ATOM 1269 O O . ASN A 1 152 ? -13.936 11.083 2.405 1.00 97.38 152 ASN A O 1
ATOM 1273 N N . GLU A 1 153 ? -13.353 10.758 0.270 1.00 96.75 153 GLU A N 1
ATOM 1274 C CA . GLU A 1 153 ? -13.888 12.038 -0.230 1.00 96.75 153 GLU A CA 1
ATOM 1275 C C . GLU A 1 153 ? -15.398 12.193 0.017 1.00 96.75 153 GLU A C 1
ATOM 1277 O O . GLU A 1 153 ? -15.917 13.308 0.140 1.00 96.75 153 GLU A O 1
ATOM 1282 N N . SER A 1 154 ? -16.130 11.076 0.054 1.00 95.31 154 SER A N 1
ATOM 1283 C CA . SER A 1 154 ? -17.593 11.069 0.103 1.00 95.31 154 SER A CA 1
ATOM 1284 C C . SER A 1 154 ? -18.179 11.030 1.520 1.00 95.31 154 SER A C 1
ATOM 1286 O O . SER A 1 154 ? -19.252 11.607 1.749 1.00 95.31 154 SER A O 1
ATOM 1288 N N . ASP A 1 155 ? -17.504 10.384 2.477 1.00 96.81 155 ASP A N 1
ATOM 1289 C CA . ASP A 1 155 ? -17.962 10.300 3.864 1.00 96.81 155 ASP A CA 1
ATOM 1290 C C . ASP A 1 155 ? -17.531 11.542 4.659 1.00 96.81 155 ASP A C 1
ATOM 1292 O O . ASP A 1 155 ? -16.385 11.983 4.651 1.00 96.81 155 ASP A O 1
ATOM 1296 N N . LYS A 1 156 ? -18.488 12.135 5.372 1.00 95.75 156 LYS A N 1
ATOM 1297 C CA . LYS A 1 156 ? -18.306 13.351 6.181 1.00 95.75 156 LYS A CA 1
ATOM 1298 C C . LYS A 1 156 ? -17.943 13.087 7.631 1.00 95.75 156 LYS A C 1
ATOM 1300 O O . LYS A 1 156 ? -17.808 14.042 8.394 1.00 95.75 156 LYS A O 1
ATOM 1305 N N . ASN A 1 157 ? -17.818 11.825 8.021 1.00 97.19 157 ASN A N 1
ATOM 1306 C CA . ASN A 1 157 ? -17.582 11.428 9.403 1.00 97.19 157 ASN A CA 1
ATOM 1307 C C . ASN A 1 157 ? -16.446 10.420 9.548 1.00 97.19 157 ASN A C 1
ATOM 1309 O O . ASN A 1 157 ? -15.899 10.324 10.643 1.00 97.19 157 ASN A O 1
ATOM 1313 N N . HIS A 1 158 ? -16.110 9.675 8.495 1.00 97.81 158 HIS A N 1
ATOM 1314 C CA . HIS A 1 158 ? -15.167 8.569 8.592 1.00 97.81 158 HIS A CA 1
ATOM 1315 C C . HIS A 1 158 ? -14.044 8.648 7.562 1.00 97.81 158 HIS A C 1
ATOM 1317 O O . HIS A 1 158 ? -14.166 9.325 6.542 1.00 97.81 158 HIS A O 1
ATOM 1323 N N . SER A 1 159 ? -12.984 7.900 7.851 1.00 97.69 159 SER A N 1
ATOM 1324 C CA . SER A 1 159 ? -11.908 7.561 6.929 1.00 97.69 159 SER A CA 1
ATOM 1325 C C . SER A 1 159 ? -11.726 6.044 6.876 1.00 97.69 159 SER A C 1
ATOM 1327 O O . SER A 1 159 ? -12.001 5.334 7.850 1.00 97.69 159 SER A O 1
ATOM 1329 N N . TYR A 1 160 ? -11.263 5.563 5.731 1.00 98.31 160 TYR A N 1
ATOM 1330 C CA . TYR A 1 160 ? -11.148 4.167 5.344 1.00 98.31 160 TYR A CA 1
ATOM 1331 C C . TYR A 1 160 ? -9.713 3.893 4.904 1.00 98.31 160 TYR A C 1
ATOM 1333 O O . TYR A 1 160 ? -9.097 4.705 4.218 1.00 98.31 160 TYR A O 1
ATOM 1341 N N . VAL A 1 161 ? -9.181 2.740 5.297 1.00 98.25 161 VAL A N 1
ATOM 1342 C CA . VAL A 1 161 ? -7.857 2.284 4.858 1.00 98.25 161 VAL A CA 1
ATOM 1343 C C . VAL A 1 161 ? -7.808 0.763 4.854 1.00 98.25 161 VAL A C 1
ATOM 1345 O O . VAL A 1 161 ? -8.336 0.108 5.759 1.00 98.25 161 VAL A O 1
ATOM 1348 N N . GLU A 1 162 ? -7.184 0.202 3.826 1.00 98.44 162 GLU A N 1
ATOM 1349 C CA . GLU A 1 162 ? -6.780 -1.194 3.771 1.00 98.44 162 GLU A CA 1
ATOM 1350 C C . GLU A 1 162 ? -5.311 -1.308 4.142 1.00 98.44 162 GLU A C 1
ATOM 1352 O O . GLU A 1 162 ? -4.445 -0.691 3.521 1.00 98.44 162 GLU A O 1
ATOM 1357 N N . PHE A 1 163 ? -5.032 -2.157 5.120 1.00 98.44 163 PHE A N 1
ATOM 1358 C CA . PHE A 1 163 ? -3.679 -2.549 5.469 1.00 98.44 163 PHE A CA 1
ATOM 1359 C C . PHE A 1 163 ? -3.337 -3.888 4.836 1.00 98.44 163 PHE A C 1
ATOM 1361 O O . PHE A 1 163 ? -4.192 -4.772 4.756 1.00 98.44 163 PHE A O 1
ATOM 1368 N N . ALA A 1 164 ? -2.071 -4.051 4.472 1.00 97.62 164 ALA A N 1
ATOM 1369 C CA . ALA A 1 164 ? -1.503 -5.289 3.976 1.00 97.62 164 ALA A CA 1
ATOM 1370 C C . ALA A 1 164 ? -0.217 -5.674 4.711 1.00 97.62 164 ALA A C 1
ATOM 1372 O O . ALA A 1 164 ? 0.496 -4.840 5.274 1.00 97.62 164 ALA A O 1
ATOM 1373 N N . SER A 1 165 ? 0.064 -6.972 4.683 1.00 97.38 165 SER A N 1
ATOM 1374 C CA . SER A 1 165 ? 1.349 -7.561 5.038 1.00 97.38 165 SER A CA 1
ATOM 1375 C C . SER A 1 165 ? 1.487 -8.942 4.388 1.00 97.38 165 SER A C 1
ATOM 1377 O O . SER A 1 165 ? 0.509 -9.667 4.208 1.00 97.38 165 SER A O 1
ATOM 1379 N N . GLU A 1 166 ? 2.717 -9.357 4.092 1.00 95.69 166 GLU A N 1
ATOM 1380 C CA . GLU A 1 166 ? 3.041 -10.728 3.672 1.00 95.69 166 GLU A CA 1
ATOM 1381 C C . GLU A 1 166 ? 2.840 -11.764 4.799 1.00 95.69 166 GLU A C 1
ATOM 1383 O O . GLU A 1 166 ? 2.784 -12.972 4.554 1.00 95.69 166 GLU A O 1
ATOM 1388 N N . LYS A 1 167 ? 2.719 -11.322 6.059 1.00 97.50 167 LYS A N 1
ATOM 1389 C CA . LYS A 1 167 ? 2.546 -12.175 7.239 1.00 97.50 167 LYS A CA 1
ATOM 1390 C C . LYS A 1 167 ? 1.198 -11.933 7.903 1.00 97.50 167 LYS A C 1
ATOM 1392 O O . LYS A 1 167 ? 0.954 -10.906 8.526 1.00 97.50 167 LYS A O 1
ATOM 1397 N N . ILE A 1 168 ? 0.363 -12.969 7.912 1.00 98.00 168 ILE A N 1
ATOM 1398 C CA . ILE A 1 168 ? -0.949 -12.930 8.573 1.00 98.00 168 ILE A CA 1
ATOM 1399 C C . ILE A 1 168 ? -0.881 -12.530 10.061 1.00 98.00 168 ILE A C 1
ATOM 1401 O O . ILE A 1 168 ? -1.790 -11.870 10.553 1.00 98.00 168 ILE A O 1
ATOM 1405 N N . GLU A 1 169 ? 0.197 -12.872 10.780 1.00 98.44 169 GLU A N 1
ATOM 1406 C CA . GLU A 1 169 ? 0.363 -12.489 12.194 1.00 98.44 169 GLU A CA 1
ATOM 1407 C C . GLU A 1 169 ? 0.448 -10.968 12.394 1.00 98.44 169 GLU A C 1
ATOM 1409 O O . GLU A 1 169 ? -0.010 -10.460 13.414 1.00 98.44 169 GLU A O 1
ATOM 1414 N N . GLU A 1 170 ? 1.009 -10.231 11.433 1.00 98.62 170 GLU A N 1
ATOM 1415 C CA . GLU A 1 170 ? 1.104 -8.766 11.484 1.00 98.62 170 GLU A CA 1
ATOM 1416 C C . GLU A 1 170 ? -0.297 -8.145 11.344 1.00 98.62 170 GLU A C 1
ATOM 1418 O O . GLU A 1 170 ? -0.672 -7.296 12.153 1.00 98.62 170 GLU A O 1
ATOM 1423 N N . ILE A 1 171 ? -1.139 -8.685 10.450 1.00 98.62 171 ILE A N 1
ATOM 1424 C CA . ILE A 1 171 ? -2.560 -8.309 10.339 1.00 98.62 171 ILE A CA 1
ATOM 1425 C C . ILE A 1 171 ? -3.352 -8.671 11.605 1.00 98.62 171 ILE A C 1
ATOM 1427 O O . ILE A 1 171 ? -4.132 -7.859 12.104 1.00 98.62 171 ILE A O 1
ATOM 1431 N N . ARG A 1 172 ? -3.139 -9.859 12.186 1.00 98.62 172 ARG A N 1
ATOM 1432 C CA . ARG A 1 172 ? -3.792 -10.242 13.453 1.00 98.62 172 ARG A CA 1
ATOM 1433 C C . ARG A 1 172 ? -3.410 -9.307 14.600 1.00 98.62 172 ARG A C 1
ATOM 1435 O O . ARG A 1 172 ? -4.271 -8.929 15.392 1.00 98.62 172 ARG A O 1
ATOM 1442 N N . ASN A 1 173 ? -2.137 -8.919 14.687 1.00 98.50 173 ASN A N 1
ATOM 1443 C CA . ASN A 1 173 ? -1.668 -7.964 15.687 1.00 98.50 173 ASN A CA 1
ATOM 1444 C C . ASN A 1 173 ? -2.277 -6.577 15.461 1.00 98.50 173 ASN A C 1
ATOM 1446 O O . ASN A 1 173 ? -2.731 -5.961 16.426 1.00 98.50 173 ASN A O 1
ATOM 1450 N N . LEU A 1 174 ? -2.339 -6.112 14.210 1.00 98.69 174 LEU A N 1
ATOM 1451 C CA . LEU A 1 174 ? -2.992 -4.857 13.846 1.00 98.69 174 LEU A CA 1
ATOM 1452 C C . LEU A 1 174 ? -4.451 -4.834 14.308 1.00 98.69 174 LEU A C 1
ATOM 1454 O O . LEU A 1 174 ? -4.869 -3.873 14.945 1.00 98.69 174 LEU A O 1
ATOM 1458 N N . LEU A 1 175 ? -5.210 -5.912 14.088 1.00 98.38 175 LEU A N 1
ATOM 1459 C CA . LEU A 1 175 ? -6.619 -6.001 14.492 1.00 98.38 175 LEU A CA 1
ATOM 1460 C C . LEU A 1 175 ? -6.853 -5.845 16.008 1.00 98.38 175 LEU A C 1
ATOM 1462 O O . LEU A 1 175 ? -7.987 -5.611 16.427 1.00 98.38 175 LEU A O 1
ATOM 1466 N N . SER A 1 176 ? -5.807 -5.876 16.845 1.00 98.12 176 SER A N 1
ATOM 1467 C CA . SER A 1 176 ? -5.917 -5.505 18.265 1.00 98.12 176 SER A CA 1
ATOM 1468 C C . SER A 1 176 ? -6.343 -4.046 18.505 1.00 98.12 176 SER A C 1
ATOM 1470 O O . SER A 1 176 ? -6.770 -3.725 19.617 1.00 98.12 176 SER A O 1
ATOM 1472 N N . ILE A 1 177 ? -6.280 -3.176 17.485 1.00 98.44 177 ILE A N 1
ATOM 1473 C CA . ILE A 1 177 ? -6.768 -1.788 17.550 1.00 98.44 177 ILE A CA 1
ATOM 1474 C C . ILE A 1 177 ? -8.285 -1.655 17.353 1.00 98.44 177 ILE A C 1
ATOM 1476 O O . ILE A 1 177 ? -8.836 -0.576 17.570 1.00 98.44 177 ILE A O 1
ATOM 1480 N N . ILE A 1 178 ? -8.989 -2.710 16.928 1.00 98.31 178 ILE A N 1
ATOM 1481 C CA . ILE A 1 178 ? -10.442 -2.641 16.737 1.00 98.31 178 ILE A CA 1
ATOM 1482 C C . ILE A 1 178 ? -11.129 -2.273 18.061 1.00 98.31 178 ILE A C 1
ATOM 1484 O O . ILE A 1 178 ? -10.874 -2.864 19.111 1.00 98.31 178 ILE A O 1
ATOM 1488 N N . GLY A 1 179 ? -12.021 -1.281 18.009 1.00 98.12 179 GLY A N 1
ATOM 1489 C CA . GLY A 1 179 ? -12.723 -0.752 19.178 1.00 98.12 179 GLY A CA 1
ATOM 1490 C C . GLY A 1 179 ? -11.860 0.095 20.120 1.00 98.12 179 GLY A C 1
ATOM 1491 O O . GLY A 1 179 ? -12.346 0.468 21.187 1.00 98.12 179 GLY A O 1
ATOM 1492 N N . LYS A 1 180 ? -10.609 0.390 19.751 1.00 98.56 180 LYS A N 1
ATOM 1493 C CA . LYS A 1 180 ? -9.679 1.228 20.516 1.00 98.56 180 LYS A CA 1
ATOM 1494 C C . LYS A 1 180 ? -9.680 2.672 20.039 1.00 98.56 180 LYS A C 1
ATOM 1496 O O . LYS A 1 180 ? -10.120 2.984 18.930 1.00 98.56 180 LYS A O 1
ATOM 1501 N N . HIS A 1 181 ? -9.174 3.549 20.898 1.00 98.25 181 HIS A N 1
ATOM 1502 C CA . HIS A 1 181 ? -8.769 4.899 20.529 1.00 98.25 181 HIS A CA 1
ATOM 1503 C C . HIS A 1 181 ? -7.269 4.899 20.245 1.00 98.25 181 HIS A C 1
ATOM 1505 O O . HIS A 1 181 ? -6.474 4.518 21.105 1.00 98.25 181 HIS A O 1
ATOM 1511 N N . VAL A 1 182 ? -6.887 5.289 19.030 1.00 98.31 182 VAL A N 1
ATOM 1512 C CA . VAL A 1 182 ? -5.489 5.322 18.592 1.00 98.31 182 VAL A CA 1
ATOM 1513 C C . VAL A 1 182 ? -5.119 6.736 18.185 1.00 98.31 182 VAL A C 1
ATOM 1515 O O . VAL A 1 182 ? -5.798 7.332 17.351 1.00 98.31 182 VAL A O 1
ATOM 1518 N N . TYR A 1 183 ? -4.065 7.278 18.788 1.00 97.75 183 TYR A N 1
ATOM 1519 C CA . TYR A 1 183 ? -3.632 8.653 18.550 1.00 97.75 183 TYR A CA 1
ATOM 1520 C C . TYR A 1 183 ? -2.181 8.873 18.971 1.00 97.75 183 TYR A C 1
ATOM 1522 O O . TYR A 1 183 ? -1.634 8.150 19.809 1.00 97.75 183 TYR A O 1
ATOM 1530 N N . ASN A 1 184 ? -1.566 9.913 18.418 1.00 96.44 184 ASN A N 1
ATOM 1531 C CA . ASN A 1 184 ? -0.260 10.370 18.856 1.00 96.44 184 ASN A CA 1
ATOM 1532 C C . ASN A 1 184 ? -0.363 11.342 20.024 1.00 96.44 184 ASN A C 1
ATOM 1534 O O . ASN A 1 184 ? -1.235 12.206 20.078 1.00 96.44 184 ASN A O 1
ATOM 1538 N N . LYS A 1 185 ? 0.570 11.221 20.968 1.00 95.06 185 LYS A N 1
ATOM 1539 C CA . LYS A 1 185 ? 0.654 12.112 22.120 1.00 95.06 185 LYS A CA 1
ATOM 1540 C C . LYS A 1 185 ? 2.087 12.548 22.371 1.00 95.06 185 LYS A C 1
ATOM 1542 O O . LYS A 1 185 ? 2.972 11.710 22.538 1.00 95.06 185 LYS A O 1
ATOM 1547 N N . LEU A 1 186 ? 2.283 13.861 22.470 1.00 93.50 186 LEU A N 1
ATOM 1548 C CA . LEU A 1 186 ? 3.542 14.456 22.902 1.00 93.50 186 LEU A CA 1
ATOM 1549 C C . LEU A 1 186 ? 3.744 14.228 24.408 1.00 93.50 186 LEU A C 1
ATOM 1551 O O . LEU A 1 186 ? 2.934 14.661 25.233 1.00 93.50 186 LEU A O 1
ATOM 1555 N N . GLU A 1 187 ? 4.836 13.564 24.776 1.00 94.75 187 GLU A N 1
ATOM 1556 C CA . GLU A 1 187 ? 5.264 13.376 26.162 1.00 94.75 187 GLU A CA 1
ATOM 1557 C C . GLU A 1 187 ? 6.748 13.756 26.288 1.00 94.75 187 GLU A C 1
ATOM 1559 O O . GLU A 1 187 ? 7.652 12.971 26.000 1.00 94.75 187 GLU A O 1
ATOM 1564 N N . GLY A 1 188 ? 6.997 14.996 26.724 1.00 94.06 188 GLY A N 1
ATOM 1565 C CA . GLY A 1 188 ? 8.333 15.595 26.703 1.00 94.06 188 GLY A CA 1
ATOM 1566 C C . GLY A 1 188 ? 8.732 15.979 25.279 1.00 94.06 188 GLY A C 1
ATOM 1567 O O . GLY A 1 188 ? 7.959 16.639 24.593 1.00 94.06 188 GLY A O 1
ATOM 1568 N N . ASP A 1 189 ? 9.914 15.539 24.849 1.00 94.75 189 ASP A N 1
ATOM 1569 C CA . ASP A 1 189 ? 10.455 15.795 23.504 1.00 94.75 189 ASP A CA 1
ATOM 1570 C C . ASP A 1 189 ? 10.110 14.682 22.494 1.00 94.75 189 ASP A C 1
ATOM 1572 O O . ASP A 1 189 ? 10.633 14.668 21.382 1.00 94.75 189 ASP A O 1
ATOM 1576 N N . TYR A 1 190 ? 9.263 13.724 22.884 1.00 93.25 190 TYR A N 1
ATOM 1577 C CA . TYR A 1 190 ? 8.937 12.546 22.081 1.00 93.25 190 TYR A CA 1
ATOM 1578 C C . TYR A 1 190 ? 7.438 12.446 21.824 1.00 93.25 190 TYR A C 1
ATOM 1580 O O . TYR A 1 190 ? 6.618 12.735 22.700 1.00 93.25 190 TYR A O 1
ATOM 1588 N N . VAL A 1 191 ? 7.096 11.975 20.630 1.00 93.06 191 VAL A N 1
ATOM 1589 C CA . VAL A 1 191 ? 5.736 11.596 20.257 1.00 93.06 191 VAL A CA 1
ATOM 1590 C C . VAL A 1 191 ? 5.595 10.090 20.446 1.00 93.06 191 VAL A C 1
ATOM 1592 O O . VAL A 1 191 ? 6.462 9.323 20.036 1.00 93.06 191 VAL A O 1
ATOM 1595 N N . TYR A 1 192 ? 4.518 9.671 21.104 1.00 95.00 192 TYR A N 1
ATOM 1596 C CA . TYR A 1 192 ? 4.209 8.262 21.319 1.00 95.00 192 TYR A CA 1
ATOM 1597 C C . TYR A 1 192 ? 2.846 7.923 20.740 1.00 95.00 192 TYR A C 1
ATOM 1599 O O . TYR A 1 192 ? 1.873 8.639 20.989 1.00 95.00 192 TYR A O 1
ATOM 1607 N N . LEU A 1 193 ? 2.759 6.782 20.063 1.00 97.50 193 LEU A N 1
ATOM 1608 C CA . LEU A 1 193 ? 1.489 6.159 19.726 1.00 97.50 193 LEU A CA 1
ATOM 1609 C C . LEU A 1 193 ? 0.812 5.613 20.992 1.00 97.50 193 LEU A C 1
ATOM 1611 O O . LEU A 1 193 ? 1.378 4.784 21.714 1.00 97.50 193 LEU A O 1
ATOM 1615 N N . LYS A 1 194 ? -0.408 6.072 21.263 1.00 97.81 194 LYS A N 1
ATOM 1616 C CA . LYS A 1 194 ? -1.290 5.567 22.319 1.00 97.81 194 LYS A CA 1
ATOM 1617 C C . LYS A 1 194 ? -2.380 4.702 21.690 1.00 97.81 194 LYS A C 1
ATOM 1619 O O . LYS A 1 194 ? -2.886 5.032 20.624 1.00 97.81 194 LYS A O 1
ATOM 1624 N N . ILE A 1 195 ? -2.696 3.587 22.346 1.00 97.81 195 ILE A N 1
ATOM 1625 C CA . ILE A 1 195 ? -3.754 2.643 21.962 1.00 97.81 195 ILE A CA 1
ATOM 1626 C C . ILE A 1 195 ? -4.511 2.307 23.247 1.00 97.81 195 ILE A C 1
ATOM 1628 O O . ILE A 1 195 ? -3.957 1.625 24.115 1.00 97.81 195 ILE A O 1
ATOM 1632 N N . GLU A 1 196 ? -5.734 2.815 23.390 1.00 94.75 196 GLU A N 1
ATOM 1633 C CA . GLU A 1 196 ? -6.526 2.759 24.634 1.00 94.75 196 GLU A CA 1
ATOM 1634 C C . GLU A 1 196 ? -7.876 2.054 24.440 1.00 94.75 196 GLU A C 1
ATOM 1636 O O . GLU A 1 196 ? -8.591 2.361 23.459 1.00 94.75 196 GLU A O 1
#

Mean predicted aligned error: 6.17 Å

Solvent-accessible surface area (backbone atoms only — not comparable to full-atom values): 10924 Å² total; per-residue (Å²): 64,30,75,25,36,82,39,88,57,75,71,61,77,38,94,70,34,44,78,78,50,91,79,32,32,37,35,60,52,75,66,53,90,75,79,62,88,52,74,41,75,57,82,53,65,69,58,46,63,50,57,76,69,51,83,74,60,37,77,36,74,58,98,82,27,59,63,25,32,36,34,80,57,98,94,39,49,32,38,31,52,59,90,28,64,90,50,99,70,53,52,52,25,30,55,67,72,54,78,82,56,66,48,63,30,28,36,38,33,36,32,25,31,58,38,52,93,63,65,22,39,59,51,36,40,43,61,78,36,64,47,46,47,52,60,50,27,67,72,35,65,39,44,80,72,40,54,46,41,69,59,8,47,68,31,78,60,33,44,43,41,25,38,28,25,76,44,61,67,33,52,57,58,47,56,69,49,54,71,20,40,38,39,59,43,79,62,86,97,42,77,42,82,45,81,88